Protein AF-A0A0D6KL61-F1 (afdb_monomer)

Radius of gyration: 18.89 Å; Cα contacts (8 Å, |Δi|>4): 156; chains: 1; bounding box: 43×34×57 Å

pLDDT: mean 77.09, std 18.62, range [32.78, 97.06]

Sequence (189 aa):
MIHLKKEMRKENIVQVGVILKSMSQLMLASGASMLFAGTSQPQEYENEIRPTMMLPHVNSPDFSGIMSYDHAYLINSWNKEKGLFKLVPTFLKSAYEEFLESHKFLALAHKFVCHKYGGEQTGSLRENKAIALEILEKINDSRRRLIISSDRQLLNPDSRLRLTDDSEYEEYLKTGFKCYSQLLIKSLN

Mean predicted aligned error: 10.07 Å

Nearest PDB structures (foldseek):
  7q83-assembly1_B  TM=4.064E-01  e=1.424E+00  Saccharomyces cerevisiae S288C
  7q83-assembly2_D  TM=3.666E-01  e=1.812E+00  Saccharomyces cerevisiae S288C
  5m4y-assembly1_A  TM=2.897E-01  e=3.392E+00  Saccharomyces cerevisiae S288C

Foldseek 3Di:
DVQLVVCLLVVVLVVNLVVLLVLLVVLQVLLVVLLVVLPDALVCCVPPVVVCQDPPNDPDQQDDPCLPPVNLVVLVVLVLCQCVLLSRAPVSVVSLVSNLVSNVSSLVSNLVSCVSNPLQPADDSRDGPDRPNVVSVVVSVVSCNRSDDPDNDNPDPPPNDPDDDPVVVVVVVVVPDDDPVVSVVVSVD

Structure (mmCIF, N/CA/C/O backbone):
data_AF-A0A0D6KL61-F1
#
_entry.id   AF-A0A0D6KL61-F1
#
loop_
_atom_site.group_PDB
_atom_site.id
_atom_site.type_symbol
_atom_site.label_atom_id
_atom_site.label_alt_id
_atom_site.label_comp_id
_atom_site.label_asym_id
_atom_site.label_entity_id
_atom_site.label_seq_id
_atom_site.pdbx_PDB_ins_code
_atom_site.Cartn_x
_atom_site.Cartn_y
_atom_site.Cartn_z
_atom_site.occupancy
_atom_site.B_iso_or_equiv
_atom_site.auth_seq_id
_atom_site.auth_comp_id
_atom_site.auth_asym_id
_atom_site.auth_atom_id
_atom_site.pdbx_PDB_model_num
ATOM 1 N N . MET A 1 1 ? -12.345 4.102 4.558 1.00 77.19 1 MET A N 1
ATOM 2 C CA . MET A 1 1 ? -12.179 4.851 5.828 1.00 77.19 1 MET A CA 1
ATOM 3 C C . MET A 1 1 ? -13.468 5.365 6.420 1.00 77.19 1 MET A C 1
ATOM 5 O O . MET A 1 1 ? -13.654 5.185 7.613 1.00 77.19 1 MET A O 1
ATOM 9 N N . ILE A 1 2 ? -14.373 5.918 5.612 1.00 78.88 2 ILE A N 1
ATOM 10 C CA . ILE A 1 2 ? -15.698 6.368 6.068 1.00 78.88 2 ILE A CA 1
ATOM 11 C C . ILE A 1 2 ? -16.431 5.295 6.883 1.00 78.88 2 ILE A C 1
ATOM 13 O O . ILE A 1 2 ? -16.925 5.576 7.969 1.00 78.88 2 ILE A O 1
ATOM 17 N N . HIS A 1 3 ? -16.422 4.041 6.420 1.00 85.38 3 HIS A N 1
ATOM 18 C CA . HIS A 1 3 ? -17.066 2.955 7.158 1.00 85.38 3 HIS A CA 1
ATOM 19 C C . HIS A 1 3 ? -16.381 2.650 8.502 1.00 85.38 3 HIS A C 1
ATOM 21 O O . HIS A 1 3 ? -17.069 2.453 9.496 1.00 85.38 3 HIS A O 1
ATOM 27 N N . LEU A 1 4 ? -15.042 2.702 8.572 1.00 87.81 4 LEU A N 1
ATOM 28 C CA . LEU A 1 4 ? -14.322 2.549 9.842 1.00 87.81 4 LEU A CA 1
ATOM 29 C C . LEU A 1 4 ? -14.719 3.659 10.821 1.00 87.81 4 LEU A C 1
ATOM 31 O O . LEU A 1 4 ? -15.115 3.368 11.942 1.00 87.81 4 LEU A O 1
ATOM 35 N N . LYS A 1 5 ? -14.690 4.921 10.374 1.00 88.06 5 LYS A N 1
ATOM 36 C CA . LYS A 1 5 ? -15.094 6.087 11.173 1.00 88.06 5 LYS A CA 1
ATOM 37 C C . LYS A 1 5 ? -16.522 5.943 11.698 1.00 88.06 5 LYS A C 1
ATOM 39 O O . LYS A 1 5 ? -16.768 6.139 12.886 1.00 88.06 5 LYS A O 1
ATOM 44 N N . LYS A 1 6 ? -17.455 5.571 10.818 1.00 89.00 6 LYS A N 1
ATOM 45 C CA . LYS A 1 6 ? -18.871 5.366 11.143 1.00 89.00 6 LYS A CA 1
ATOM 46 C C . LYS A 1 6 ? -19.056 4.310 12.229 1.00 89.00 6 LYS A C 1
ATOM 48 O O . LYS A 1 6 ? -19.790 4.542 13.182 1.00 89.00 6 LYS A O 1
ATOM 53 N N . GLU A 1 7 ? -18.391 3.169 12.102 1.00 89.56 7 GLU A N 1
ATOM 54 C CA . GLU A 1 7 ? -18.551 2.070 13.057 1.00 89.56 7 GLU A CA 1
ATOM 55 C C . GLU A 1 7 ? -17.790 2.325 14.366 1.00 89.56 7 GLU A C 1
ATOM 57 O O . GLU A 1 7 ? -18.271 1.935 15.426 1.00 89.56 7 GLU A O 1
ATOM 62 N N . MET A 1 8 ? -16.690 3.088 14.334 1.00 87.00 8 MET A N 1
ATOM 63 C CA . MET A 1 8 ? -16.035 3.597 15.546 1.00 87.00 8 MET A CA 1
ATOM 64 C C . MET A 1 8 ? -16.935 4.563 16.328 1.00 87.00 8 MET A C 1
ATOM 66 O O . MET A 1 8 ? -17.004 4.456 17.546 1.00 87.00 8 MET A O 1
ATOM 70 N N . ARG A 1 9 ? -17.680 5.456 15.656 1.00 86.50 9 ARG A N 1
ATOM 71 C CA . ARG A 1 9 ? -18.656 6.354 16.314 1.00 86.50 9 ARG A CA 1
ATOM 72 C C . ARG A 1 9 ? -19.810 5.625 16.984 1.00 86.50 9 ARG A C 1
ATOM 74 O O . ARG A 1 9 ? -20.341 6.107 17.974 1.00 86.50 9 ARG A O 1
ATOM 81 N N . LYS A 1 10 ? -20.237 4.512 16.394 1.00 89.62 10 LYS A N 1
ATOM 82 C CA . LYS A 1 10 ? -21.298 3.662 16.941 1.00 89.62 10 LYS A CA 1
ATOM 83 C C . LYS A 1 10 ? -20.793 2.715 18.026 1.00 89.62 10 LYS A C 1
ATOM 85 O O . LYS A 1 10 ? -21.579 1.906 18.504 1.00 89.62 10 LYS A O 1
ATOM 90 N N . GLU A 1 11 ? -19.493 2.745 18.324 1.00 87.56 11 GLU A N 1
ATOM 91 C CA . GLU A 1 11 ? -18.842 1.802 19.235 1.00 87.56 11 GLU A CA 1
ATOM 92 C C . GLU A 1 11 ? -19.075 0.334 18.820 1.00 87.56 11 GLU A C 1
ATOM 94 O O . GLU A 1 11 ? -19.050 -0.588 19.634 1.00 87.56 11 GLU A O 1
ATOM 99 N N . ASN A 1 12 ? -19.265 0.089 17.516 1.00 90.12 12 ASN A N 1
ATOM 100 C CA . ASN A 1 12 ? -19.483 -1.246 16.968 1.00 90.12 12 ASN A CA 1
ATOM 101 C C . ASN A 1 12 ? -18.146 -1.971 16.788 1.00 90.12 12 ASN A C 1
ATOM 103 O O . ASN A 1 12 ? -17.613 -2.128 15.688 1.00 90.12 12 ASN A O 1
ATOM 107 N N . ILE A 1 13 ? -17.595 -2.403 17.914 1.00 88.94 13 ILE A N 1
ATOM 108 C CA . ILE A 1 13 ? -16.273 -3.019 18.039 1.00 88.94 13 ILE A CA 1
ATOM 109 C C . ILE A 1 13 ? -16.077 -4.200 17.086 1.00 88.94 13 ILE A C 1
ATOM 111 O O . ILE A 1 13 ? -15.023 -4.321 16.457 1.00 88.94 13 ILE A O 1
ATOM 115 N N . VAL A 1 14 ? -17.091 -5.060 16.967 1.00 91.44 14 VAL A N 1
ATOM 116 C CA . VAL A 1 14 ? -17.039 -6.241 16.098 1.00 91.44 14 VAL A CA 1
ATOM 117 C C . VAL A 1 14 ? -16.813 -5.806 14.655 1.00 91.44 14 VAL A C 1
ATOM 119 O O . VAL A 1 14 ? -15.899 -6.298 13.992 1.00 91.44 14 VAL A O 1
ATOM 122 N N . GLN A 1 15 ? -17.581 -4.819 14.191 1.00 92.69 15 GLN A N 1
ATOM 123 C CA . GLN A 1 15 ? -17.473 -4.332 12.824 1.00 92.69 15 GLN A CA 1
ATOM 124 C C . GLN A 1 15 ? -16.161 -3.580 12.574 1.00 92.69 15 GLN A C 1
ATOM 126 O O . GLN A 1 15 ? -15.555 -3.755 11.519 1.00 92.69 15 GLN A O 1
ATOM 131 N N . VAL A 1 16 ? -15.665 -2.805 13.544 1.00 91.69 16 VAL A N 1
ATOM 132 C CA . VAL A 1 16 ? -14.336 -2.168 13.459 1.00 91.69 16 VAL A CA 1
ATOM 133 C C . VAL A 1 16 ? -13.244 -3.227 13.263 1.00 91.69 16 VAL A C 1
ATOM 135 O O . VAL A 1 16 ? -12.390 -3.074 12.389 1.00 91.69 16 VAL A O 1
ATOM 138 N N . GLY A 1 17 ? -13.301 -4.335 14.008 1.00 91.62 17 GLY A N 1
ATOM 139 C CA . GLY A 1 17 ? -12.377 -5.459 13.846 1.00 91.62 17 GLY A CA 1
ATOM 140 C C . GLY A 1 17 ? -12.464 -6.125 12.467 1.00 91.62 17 GLY A C 1
ATOM 141 O O . GLY A 1 17 ? -11.433 -6.386 11.847 1.00 91.62 17 GLY A O 1
ATOM 142 N N . VAL A 1 18 ? -13.679 -6.355 11.956 1.00 94.44 18 VAL A N 1
ATOM 143 C CA . VAL A 1 18 ? -13.906 -6.903 10.603 1.00 94.44 18 VAL A CA 1
ATOM 144 C C . VAL A 1 18 ? -13.331 -5.982 9.527 1.00 94.44 18 VAL A C 1
ATOM 146 O O . VAL A 1 18 ? -12.672 -6.454 8.600 1.00 94.44 18 VAL A O 1
ATOM 149 N N . ILE A 1 19 ? -13.534 -4.670 9.655 1.00 93.88 19 ILE A N 1
ATOM 150 C CA . ILE A 1 19 ? -13.014 -3.687 8.701 1.00 93.88 19 ILE A CA 1
ATOM 151 C C . ILE A 1 19 ? -11.483 -3.697 8.702 1.00 93.88 19 ILE A C 1
ATOM 153 O O . ILE A 1 19 ? -10.893 -3.757 7.626 1.00 93.88 19 ILE A O 1
ATOM 157 N N . LEU A 1 20 ? -10.836 -3.691 9.876 1.00 93.38 20 LEU A N 1
ATOM 158 C CA . LEU A 1 20 ? -9.372 -3.750 9.969 1.00 93.38 20 LEU A CA 1
ATOM 159 C C . LEU A 1 20 ? -8.816 -5.008 9.291 1.00 93.38 20 LEU A C 1
ATOM 161 O O . LEU A 1 20 ? -7.918 -4.898 8.463 1.00 93.38 20 LEU A O 1
ATOM 165 N N . LYS A 1 21 ? -9.406 -6.180 9.553 1.00 95.31 21 LYS A N 1
ATOM 166 C CA . LYS A 1 21 ? -9.007 -7.439 8.900 1.00 95.31 21 LYS A CA 1
ATOM 167 C C . LYS A 1 21 ? -9.213 -7.412 7.387 1.00 95.31 21 LYS A C 1
ATOM 169 O O . LYS A 1 21 ? -8.340 -7.842 6.640 1.00 95.31 21 LYS A O 1
ATOM 174 N N . SER A 1 22 ? -10.336 -6.866 6.926 1.00 95.38 22 SER A N 1
ATOM 175 C CA . SER A 1 22 ? -10.623 -6.733 5.491 1.00 95.38 22 SER A CA 1
ATOM 176 C C . SER A 1 22 ? -9.604 -5.817 4.807 1.00 95.38 22 SER A C 1
ATOM 178 O O . SER A 1 22 ? -9.137 -6.100 3.705 1.00 95.38 22 SER A O 1
ATOM 180 N N . MET A 1 23 ? -9.211 -4.731 5.480 1.00 93.56 23 MET A N 1
ATOM 181 C CA . MET A 1 23 ? -8.148 -3.847 5.008 1.00 93.56 23 MET A CA 1
ATOM 182 C C . MET A 1 23 ? -6.804 -4.579 4.941 1.00 93.56 23 MET A C 1
ATOM 184 O O . MET A 1 23 ? -6.121 -4.456 3.927 1.00 93.56 23 MET A O 1
ATOM 188 N N . SER A 1 24 ? -6.442 -5.371 5.956 1.00 95.62 24 SER A N 1
ATOM 189 C CA . SER A 1 24 ? -5.237 -6.216 5.936 1.00 95.62 24 SER A CA 1
ATOM 190 C C . SER A 1 24 ? -5.225 -7.153 4.728 1.00 95.62 24 SER A C 1
ATOM 192 O O . SER A 1 24 ? -4.280 -7.141 3.941 1.00 95.62 24 SER A O 1
ATOM 194 N N . GLN A 1 25 ? -6.312 -7.901 4.522 1.00 97.06 25 GLN A N 1
ATOM 195 C CA . GLN A 1 25 ? -6.456 -8.837 3.406 1.00 97.06 25 GLN A CA 1
ATOM 196 C C . GLN A 1 25 ? -6.326 -8.147 2.047 1.00 97.06 25 GLN A C 1
ATOM 198 O O . GLN A 1 25 ? -5.640 -8.661 1.165 1.00 97.06 25 GLN A O 1
ATOM 203 N N . LEU A 1 26 ? -6.918 -6.961 1.883 1.00 93.88 26 LEU A N 1
ATOM 204 C CA . LEU A 1 26 ? -6.788 -6.185 0.653 1.00 93.88 26 LEU A CA 1
ATOM 205 C C . LEU A 1 26 ? -5.333 -5.769 0.388 1.00 93.88 26 LEU A C 1
ATOM 207 O O . LEU A 1 26 ? -4.872 -5.863 -0.750 1.00 93.88 26 LEU A O 1
ATOM 211 N N . MET A 1 27 ? -4.595 -5.336 1.416 1.00 94.00 27 MET A N 1
ATOM 212 C CA . MET A 1 27 ? -3.179 -4.966 1.274 1.00 94.00 27 MET A CA 1
ATOM 213 C C . MET A 1 27 ? -2.316 -6.182 0.909 1.00 94.00 27 MET A C 1
ATOM 215 O O . MET A 1 27 ? -1.490 -6.092 0.000 1.00 94.00 27 MET A O 1
ATOM 219 N N . LEU A 1 28 ? -2.551 -7.330 1.556 1.00 95.94 28 LEU A N 1
ATOM 220 C CA . LEU A 1 28 ? -1.869 -8.591 1.247 1.00 95.94 28 LEU A CA 1
ATOM 221 C C . LEU A 1 28 ? -2.146 -9.050 -0.187 1.00 95.94 28 LEU A C 1
ATOM 223 O O . LEU A 1 28 ? -1.209 -9.319 -0.936 1.00 95.94 28 LEU A O 1
ATOM 227 N N . ALA A 1 29 ? -3.415 -9.086 -0.595 1.00 95.94 29 ALA A N 1
ATOM 228 C CA . ALA A 1 29 ? -3.805 -9.481 -1.945 1.00 95.94 29 ALA A CA 1
ATOM 229 C C . ALA A 1 29 ? -3.215 -8.536 -3.001 1.00 95.94 29 ALA A C 1
ATOM 231 O O . ALA A 1 29 ? -2.716 -8.991 -4.030 1.00 95.94 29 ALA A O 1
ATOM 232 N N . SER A 1 30 ? -3.201 -7.229 -2.725 1.00 93.62 30 SER A N 1
ATOM 233 C CA . SER A 1 30 ? -2.591 -6.231 -3.608 1.00 93.62 30 SER A CA 1
ATOM 234 C C . SER A 1 30 ? -1.082 -6.453 -3.751 1.00 93.62 30 SER A C 1
ATOM 236 O O . SER A 1 30 ? -0.566 -6.446 -4.866 1.00 93.62 30 SER A O 1
ATOM 238 N N . GLY A 1 31 ? -0.373 -6.706 -2.646 1.00 94.56 31 GLY A N 1
ATOM 239 C CA . GLY A 1 31 ? 1.065 -6.982 -2.672 1.00 94.56 31 GLY A CA 1
ATOM 240 C C . GLY A 1 31 ? 1.391 -8.282 -3.410 1.00 94.56 31 GLY A C 1
ATOM 241 O O . GLY A 1 31 ? 2.271 -8.298 -4.266 1.00 94.56 31 GLY A O 1
ATOM 242 N N . ALA A 1 32 ? 0.634 -9.351 -3.154 1.00 95.75 32 ALA A N 1
ATOM 243 C CA . ALA A 1 32 ? 0.782 -10.621 -3.863 1.00 95.75 32 ALA A CA 1
ATOM 244 C C . ALA A 1 32 ? 0.528 -10.464 -5.370 1.00 95.75 32 ALA A C 1
ATOM 246 O O . ALA A 1 32 ? 1.285 -10.994 -6.180 1.00 95.75 32 ALA A O 1
ATOM 247 N N . SER A 1 33 ? -0.481 -9.674 -5.747 1.00 94.94 33 SER A N 1
ATOM 248 C CA . SER A 1 33 ? -0.785 -9.371 -7.150 1.00 94.94 33 SER A CA 1
ATOM 249 C C . SER A 1 33 ? 0.352 -8.604 -7.827 1.00 94.94 33 SER A C 1
ATOM 251 O O . SER A 1 33 ? 0.699 -8.917 -8.961 1.00 94.94 33 SER A O 1
ATOM 253 N N . MET A 1 34 ? 0.977 -7.643 -7.134 1.00 91.75 34 MET A N 1
ATOM 254 C CA . MET A 1 34 ? 2.160 -6.943 -7.651 1.00 91.75 34 MET A CA 1
ATOM 255 C C . MET A 1 34 ? 3.324 -7.905 -7.881 1.00 91.75 34 MET A C 1
ATOM 257 O O . MET A 1 34 ? 3.929 -7.876 -8.947 1.00 91.75 34 MET A O 1
ATOM 261 N N . LEU A 1 35 ? 3.623 -8.774 -6.911 1.00 93.50 35 LEU A N 1
ATOM 262 C CA . LEU A 1 35 ? 4.696 -9.763 -7.051 1.00 93.50 35 LEU A CA 1
ATOM 263 C C . LEU A 1 35 ? 4.428 -10.727 -8.210 1.00 93.50 35 LEU A C 1
ATOM 265 O O . LEU A 1 35 ? 5.342 -11.018 -8.975 1.00 93.50 35 LEU A O 1
ATOM 269 N N . PHE A 1 36 ? 3.181 -11.179 -8.361 1.00 93.94 36 PHE A N 1
ATOM 270 C CA . PHE A 1 36 ? 2.766 -12.029 -9.472 1.00 93.94 36 PHE A CA 1
ATOM 271 C C . PHE A 1 36 ? 2.920 -11.321 -10.824 1.00 93.94 36 PHE A C 1
ATOM 273 O O . PHE A 1 36 ? 3.528 -11.874 -11.738 1.00 93.94 36 PHE A O 1
ATOM 280 N N . ALA A 1 37 ? 2.447 -10.079 -10.945 1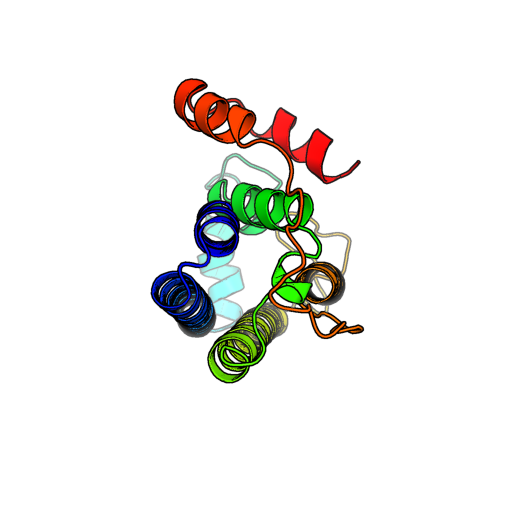.00 89.75 37 ALA A N 1
ATOM 281 C CA . ALA A 1 37 ? 2.631 -9.274 -12.153 1.00 89.75 37 ALA A CA 1
ATOM 282 C C . ALA A 1 37 ? 4.118 -9.002 -12.446 1.00 89.75 37 ALA A C 1
ATOM 284 O O . ALA A 1 37 ? 4.524 -8.913 -13.598 1.00 89.75 37 ALA A O 1
ATOM 285 N N . GLY A 1 38 ? 4.944 -8.923 -11.403 1.00 91.56 38 GLY A N 1
ATOM 286 C CA . GLY A 1 38 ? 6.389 -8.766 -11.496 1.00 91.56 38 GLY A CA 1
ATOM 287 C C . GLY A 1 38 ? 7.159 -10.055 -11.789 1.00 91.56 38 GLY A C 1
ATOM 288 O O . GLY A 1 38 ? 8.370 -10.077 -11.569 1.00 91.56 38 GLY A O 1
ATOM 289 N N . THR A 1 39 ? 6.515 -11.144 -12.223 1.00 92.75 39 THR A N 1
ATOM 290 C CA . THR A 1 39 ? 7.202 -12.414 -12.531 1.00 92.75 39 THR A CA 1
ATOM 291 C C . THR A 1 39 ? 7.945 -12.386 -13.867 1.00 92.75 39 THR A C 1
ATOM 293 O O . THR A 1 39 ? 9.019 -12.987 -13.949 1.00 92.75 39 THR A O 1
ATOM 296 N N . SER A 1 40 ? 7.477 -11.609 -14.850 1.00 92.19 40 SER A N 1
ATOM 297 C CA . SER A 1 40 ? 8.137 -11.416 -16.153 1.00 92.19 40 SER A CA 1
ATOM 298 C C . SER A 1 40 ? 9.585 -10.944 -16.029 1.00 92.19 40 SER A C 1
ATOM 300 O O . SER A 1 40 ? 9.964 -10.262 -15.064 1.00 92.19 40 SER A O 1
ATOM 302 N N . GLN A 1 41 ? 10.418 -11.303 -17.006 1.00 93.44 41 GLN A N 1
ATOM 303 C CA . GLN A 1 41 ? 11.826 -10.896 -17.017 1.00 93.44 41 GLN A CA 1
ATOM 304 C C . GLN A 1 41 ? 11.962 -9.391 -17.299 1.00 93.44 41 GLN A C 1
ATOM 306 O O . GLN A 1 41 ? 11.122 -8.831 -18.000 1.00 93.44 41 GLN A O 1
ATOM 311 N N . PRO A 1 42 ? 13.010 -8.704 -16.803 1.00 92.31 42 PRO A N 1
ATOM 312 C CA . PRO A 1 42 ? 13.196 -7.275 -17.079 1.00 92.31 42 PRO A CA 1
ATOM 313 C C . PRO A 1 42 ? 13.205 -6.932 -18.576 1.00 92.31 42 PRO A C 1
ATOM 315 O O . PRO A 1 42 ? 12.600 -5.949 -18.988 1.00 92.31 42 PRO A O 1
ATOM 318 N N . GLN A 1 43 ? 13.821 -7.787 -19.396 1.00 93.38 43 GLN A N 1
ATOM 319 C CA . GLN A 1 43 ? 13.891 -7.603 -20.847 1.00 93.38 43 GLN A CA 1
ATOM 320 C C . GLN A 1 43 ? 12.513 -7.717 -21.524 1.00 93.38 43 GLN A C 1
ATOM 322 O O . GLN A 1 43 ? 12.201 -6.948 -22.425 1.00 93.38 43 GLN A O 1
ATOM 327 N N . GLU A 1 44 ? 11.688 -8.664 -21.074 1.00 94.31 44 GLU A N 1
ATOM 328 C CA . GLU A 1 44 ? 10.301 -8.849 -21.526 1.00 94.31 44 GLU A CA 1
ATOM 329 C C . GLU A 1 44 ? 9.442 -7.649 -21.113 1.00 94.31 44 GLU A C 1
ATOM 331 O O . GLU A 1 44 ? 8.675 -7.114 -21.909 1.00 94.31 44 GLU A O 1
ATOM 336 N N . TYR A 1 45 ? 9.631 -7.154 -19.886 1.00 91.88 45 TYR A N 1
ATOM 337 C CA . TYR A 1 45 ? 8.952 -5.950 -19.432 1.00 91.88 45 TYR A CA 1
ATOM 338 C C . TYR A 1 45 ? 9.276 -4.744 -20.316 1.00 91.88 45 TYR A C 1
ATOM 340 O O . TYR A 1 45 ? 8.352 -4.091 -20.786 1.00 91.88 45 TYR A O 1
ATOM 348 N N . GLU A 1 46 ? 10.550 -4.462 -20.592 1.00 90.31 46 GLU A N 1
ATOM 349 C CA . GLU A 1 46 ? 10.926 -3.300 -21.408 1.00 90.31 46 GLU A CA 1
ATOM 350 C C . GLU A 1 46 ? 10.514 -3.430 -22.879 1.00 90.31 46 GLU A C 1
ATOM 352 O O . GLU A 1 46 ? 10.109 -2.439 -23.485 1.00 90.31 46 GLU A O 1
ATOM 357 N N . ASN A 1 47 ? 10.591 -4.631 -23.454 1.00 93.31 47 ASN A N 1
ATOM 358 C CA . ASN A 1 47 ? 10.370 -4.817 -24.889 1.00 93.31 47 ASN A CA 1
ATOM 359 C C . ASN A 1 47 ? 8.914 -5.112 -25.255 1.00 93.31 47 ASN A C 1
ATOM 361 O O . ASN A 1 47 ? 8.503 -4.805 -26.372 1.00 93.31 47 ASN A O 1
ATOM 365 N N . GLU A 1 48 ? 8.141 -5.709 -24.346 1.00 93.62 48 GLU A N 1
ATOM 366 C CA . GLU A 1 48 ? 6.803 -6.225 -24.652 1.00 93.62 48 GLU A CA 1
ATOM 367 C C . GLU A 1 48 ? 5.718 -5.579 -23.789 1.00 93.62 48 GLU A C 1
ATOM 369 O O . GLU A 1 48 ? 4.681 -5.193 -24.318 1.00 93.62 48 GLU A O 1
ATOM 374 N N . ILE A 1 49 ? 5.943 -5.398 -22.481 1.00 91.75 49 ILE A N 1
ATOM 375 C CA . ILE A 1 49 ? 4.894 -4.932 -21.550 1.00 91.75 49 ILE A CA 1
ATOM 376 C C . ILE A 1 49 ? 4.849 -3.402 -21.456 1.00 91.75 49 ILE A C 1
ATOM 378 O O . ILE A 1 49 ? 3.798 -2.771 -21.559 1.00 91.75 49 ILE A O 1
ATOM 382 N N . ARG A 1 50 ? 5.992 -2.762 -21.223 1.00 87.94 50 ARG A N 1
ATOM 383 C CA . ARG A 1 50 ? 6.097 -1.314 -21.039 1.00 87.94 50 ARG A CA 1
ATOM 384 C C . ARG A 1 50 ? 5.640 -0.525 -22.272 1.00 87.94 50 ARG A C 1
ATOM 386 O O . ARG A 1 50 ? 4.901 0.442 -22.072 1.00 87.94 50 ARG A O 1
ATOM 393 N N . PRO A 1 51 ? 5.954 -0.930 -23.520 1.00 89.88 51 PRO A N 1
ATOM 394 C CA . PRO A 1 51 ? 5.479 -0.228 -24.710 1.00 89.88 51 PRO A CA 1
ATOM 395 C C . PRO A 1 51 ? 3.952 -0.211 -24.837 1.00 89.88 51 PRO A C 1
ATOM 397 O O . PRO A 1 51 ? 3.395 0.791 -25.283 1.00 89.88 51 PRO A O 1
ATOM 400 N N . THR A 1 52 ? 3.244 -1.252 -24.373 1.00 90.69 52 THR A N 1
ATOM 401 C CA . THR A 1 52 ? 1.768 -1.271 -24.411 1.00 90.69 52 THR A CA 1
ATOM 402 C C . THR A 1 52 ? 1.133 -0.304 -23.412 1.00 90.69 52 THR A C 1
ATOM 404 O O . THR A 1 52 ? -0.061 -0.039 -23.499 1.00 90.69 52 THR A O 1
ATOM 407 N N . MET A 1 53 ? 1.909 0.223 -22.459 1.00 87.25 53 MET A N 1
ATOM 408 C CA . MET A 1 53 ? 1.484 1.239 -21.489 1.00 87.25 53 MET A CA 1
ATOM 409 C C . MET A 1 53 ? 1.890 2.666 -21.896 1.00 87.25 53 MET A C 1
ATOM 411 O O . MET A 1 53 ? 1.685 3.607 -21.131 1.00 87.25 53 MET A O 1
ATOM 415 N N . MET A 1 54 ? 2.481 2.833 -23.081 1.00 83.94 54 MET A N 1
ATOM 416 C CA . MET A 1 54 ? 2.936 4.112 -23.629 1.00 83.94 54 MET A CA 1
ATOM 417 C C . MET A 1 54 ? 2.120 4.500 -24.870 1.00 83.94 54 MET A C 1
ATOM 419 O O . MET A 1 54 ? 1.292 3.734 -25.365 1.00 83.94 54 MET A O 1
ATOM 423 N N . LEU A 1 55 ? 2.348 5.707 -25.395 1.00 81.69 55 LEU A N 1
ATOM 424 C CA . LEU A 1 55 ? 1.801 6.106 -26.694 1.00 81.69 55 LEU A CA 1
ATOM 425 C C . LEU A 1 55 ? 2.313 5.164 -27.806 1.00 81.69 55 LEU A C 1
ATOM 427 O O . LEU A 1 55 ? 3.496 4.821 -27.795 1.00 81.69 55 LEU A O 1
ATOM 431 N N . PRO A 1 56 ? 1.468 4.777 -28.784 1.00 87.44 56 PRO A N 1
ATOM 432 C CA . PRO A 1 56 ? 0.077 5.203 -28.994 1.00 87.44 56 PRO A CA 1
ATOM 433 C C . PRO A 1 56 ? -0.977 4.364 -28.245 1.00 87.44 56 PRO A C 1
ATOM 435 O O . PRO A 1 56 ? -2.161 4.683 -28.316 1.00 87.44 56 PRO A O 1
ATOM 438 N N . HIS A 1 57 ? -0.583 3.294 -27.553 1.00 85.38 57 HIS A N 1
ATOM 439 C CA . HIS A 1 57 ? -1.504 2.338 -26.925 1.00 85.38 57 HIS A CA 1
ATOM 440 C C . HIS A 1 57 ? -2.278 2.928 -25.741 1.00 85.38 57 HIS A C 1
ATOM 442 O O . HIS A 1 57 ? -3.444 2.594 -25.535 1.00 85.38 57 HIS A O 1
ATOM 448 N N . VAL A 1 58 ? -1.654 3.844 -24.998 1.00 82.38 58 VAL A N 1
ATOM 449 C CA . VAL A 1 58 ? -2.298 4.621 -23.937 1.00 82.38 58 VAL A CA 1
ATOM 450 C C . VAL A 1 58 ? -2.237 6.099 -24.295 1.00 82.38 58 VAL A C 1
ATOM 452 O O . VAL A 1 58 ? -1.161 6.686 -24.373 1.00 82.38 58 VAL A O 1
ATOM 455 N N . ASN A 1 59 ? -3.403 6.721 -24.478 1.00 78.88 59 A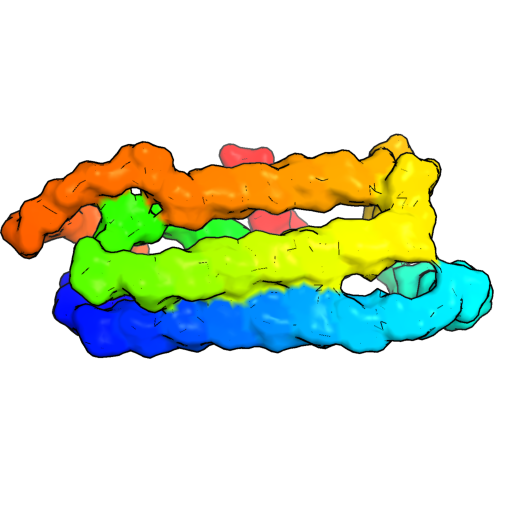SN A N 1
ATOM 456 C CA . ASN A 1 59 ? -3.532 8.138 -24.829 1.00 78.88 59 ASN A CA 1
ATOM 457 C C . ASN A 1 59 ? -3.386 9.065 -23.601 1.00 78.88 59 ASN A C 1
ATOM 459 O O . ASN A 1 59 ? -4.212 9.946 -23.375 1.00 78.88 59 ASN A O 1
ATOM 463 N N . SER A 1 60 ? -2.372 8.814 -22.768 1.00 72.81 60 SER A N 1
ATOM 464 C CA . SER A 1 60 ? -2.036 9.617 -21.587 1.00 72.81 60 SER A CA 1
ATOM 465 C C . SER A 1 60 ? -0.517 9.602 -21.402 1.00 72.81 60 SER A C 1
ATOM 467 O O . SER A 1 60 ? 0.045 8.526 -21.187 1.00 72.81 60 SER A O 1
ATOM 469 N N . PRO A 1 61 ? 0.171 10.755 -21.476 1.00 65.94 61 PRO A N 1
ATOM 470 C CA . PRO A 1 61 ? 1.626 10.819 -21.320 1.00 65.94 61 PRO A CA 1
AT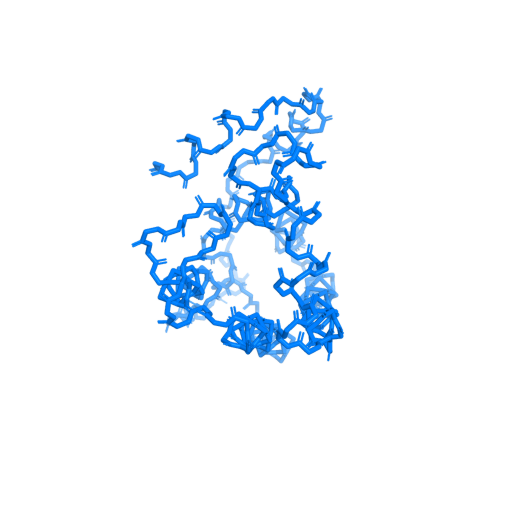OM 471 C C . PRO A 1 61 ? 2.093 10.564 -19.876 1.00 65.94 61 PRO A C 1
ATOM 473 O O . PRO A 1 61 ? 3.290 10.488 -19.627 1.00 65.94 61 PRO A O 1
ATOM 476 N N . ASP A 1 62 ? 1.163 10.453 -18.928 1.00 66.25 62 ASP A N 1
ATOM 477 C CA . ASP A 1 62 ? 1.387 10.383 -17.487 1.00 66.25 62 ASP A CA 1
ATOM 478 C C . ASP A 1 62 ? 0.847 9.088 -16.845 1.00 66.25 62 ASP A C 1
ATOM 480 O O . ASP A 1 62 ? 0.718 9.013 -15.619 1.00 66.25 62 ASP A O 1
ATOM 484 N N . PHE A 1 63 ? 0.562 8.058 -17.655 1.00 71.19 63 PHE A N 1
ATOM 485 C CA . PHE A 1 63 ? -0.036 6.800 -17.201 1.00 71.19 63 PHE A CA 1
ATOM 486 C C . PHE A 1 63 ? 0.690 6.213 -15.982 1.00 71.19 63 PHE A C 1
ATOM 488 O O . PHE A 1 63 ? 1.891 5.941 -15.990 1.00 71.19 63 PHE A O 1
ATOM 495 N N . SER A 1 64 ? -0.059 6.004 -14.900 1.00 73.25 64 SER A N 1
ATOM 496 C CA . SER A 1 64 ? 0.460 5.437 -13.660 1.00 73.25 64 SER A CA 1
ATOM 497 C C . SER A 1 64 ? -0.651 4.798 -12.843 1.00 73.25 64 SER A C 1
ATOM 499 O O . SER A 1 64 ? -1.768 5.310 -12.789 1.00 73.25 64 SER A O 1
ATOM 501 N N . GLY A 1 65 ? -0.317 3.741 -12.095 1.00 67.81 65 GLY A N 1
ATOM 502 C CA . GLY A 1 65 ? -1.214 3.156 -11.093 1.00 67.81 65 GLY A CA 1
ATOM 503 C C . GLY A 1 65 ? -1.651 4.144 -9.999 1.00 67.81 65 GLY A C 1
ATOM 504 O O . GLY A 1 65 ? -2.698 3.953 -9.385 1.00 67.81 65 GLY A O 1
ATOM 505 N N . ILE A 1 66 ? -0.911 5.243 -9.793 1.00 62.97 66 ILE A N 1
ATOM 506 C CA . ILE A 1 66 ? -1.310 6.349 -8.902 1.00 62.97 66 ILE A CA 1
ATOM 507 C C . ILE A 1 66 ? -2.550 7.085 -9.436 1.00 62.97 66 ILE A C 1
ATOM 509 O O . ILE A 1 66 ? -3.294 7.676 -8.655 1.00 62.97 66 ILE A O 1
ATOM 513 N N . MET A 1 67 ? -2.791 7.047 -10.749 1.00 57.75 67 MET A N 1
ATOM 514 C CA . MET A 1 67 ? -3.924 7.714 -11.389 1.00 57.75 67 MET A CA 1
ATOM 515 C C . MET A 1 67 ? -5.225 6.912 -11.341 1.00 57.75 67 MET A C 1
ATOM 517 O O . MET A 1 67 ? -6.255 7.423 -11.775 1.00 57.75 67 MET A O 1
ATOM 521 N N . SER A 1 68 ? -5.215 5.693 -10.789 1.00 69.75 68 SER A N 1
ATOM 522 C CA . SER A 1 68 ? -6.458 4.963 -10.536 1.00 69.75 68 SER A CA 1
ATOM 523 C C . SER A 1 68 ? -7.387 5.808 -9.655 1.00 69.75 68 SER A C 1
ATOM 525 O O . SER A 1 68 ? -6.982 6.318 -8.606 1.00 69.75 68 SER A O 1
ATOM 527 N N . TYR A 1 69 ? -8.641 5.954 -10.087 1.00 69.38 69 TYR A N 1
ATOM 528 C CA . TYR A 1 69 ? -9.681 6.661 -9.340 1.00 69.38 69 TYR A CA 1
ATOM 529 C C . TYR A 1 69 ? -9.802 6.129 -7.907 1.00 69.38 69 TYR A C 1
ATOM 531 O O . TYR A 1 69 ? -9.831 6.903 -6.947 1.00 69.38 69 TYR A O 1
ATOM 539 N N . ASP A 1 70 ? -9.773 4.805 -7.766 1.00 73.88 70 ASP A N 1
ATOM 540 C CA . ASP A 1 70 ? -9.871 4.119 -6.480 1.00 73.88 70 ASP A CA 1
ATOM 541 C C . ASP A 1 70 ? -8.674 4.442 -5.589 1.00 73.88 70 ASP A C 1
ATOM 543 O O . ASP A 1 70 ? -8.818 4.659 -4.384 1.00 73.88 70 ASP A O 1
ATOM 547 N N . HIS A 1 71 ? -7.488 4.546 -6.190 1.00 79.19 71 HIS A N 1
ATOM 548 C CA . HIS A 1 71 ? -6.278 4.930 -5.483 1.00 79.19 71 HIS A CA 1
ATOM 549 C C . HIS A 1 71 ? -6.364 6.367 -4.955 1.00 79.19 71 HIS A C 1
ATOM 551 O O . HIS A 1 71 ? -6.132 6.608 -3.769 1.00 79.19 71 HIS A O 1
ATOM 557 N N . ALA A 1 72 ? -6.741 7.322 -5.808 1.00 77.69 72 ALA A N 1
ATOM 558 C CA . ALA A 1 72 ? -6.893 8.721 -5.415 1.00 77.69 72 ALA A CA 1
ATOM 559 C C . ALA A 1 72 ? -7.958 8.888 -4.317 1.00 77.69 72 ALA A C 1
ATOM 561 O O . ALA A 1 72 ? -7.727 9.577 -3.319 1.00 77.69 72 ALA A O 1
ATOM 562 N N . TYR A 1 73 ? -9.097 8.207 -4.458 1.00 81.00 73 TYR A N 1
ATOM 563 C CA . TYR A 1 73 ? -10.161 8.218 -3.460 1.00 81.00 73 TYR A CA 1
ATOM 564 C C . TYR A 1 73 ? -9.710 7.633 -2.117 1.00 81.00 73 TYR A C 1
ATOM 566 O O . TYR A 1 73 ? -9.987 8.217 -1.062 1.00 81.00 73 TYR A O 1
ATOM 574 N N . LEU A 1 74 ? -8.988 6.508 -2.141 1.00 82.44 74 LEU A N 1
ATOM 575 C CA . LEU A 1 74 ? -8.451 5.875 -0.941 1.00 82.44 74 LEU A CA 1
ATOM 576 C C . LEU A 1 74 ? -7.530 6.835 -0.184 1.00 82.44 74 LEU A C 1
ATOM 578 O O . LEU A 1 74 ? -7.727 7.050 1.011 1.00 82.44 74 LEU A O 1
ATOM 582 N N . ILE A 1 75 ? -6.567 7.449 -0.878 1.00 81.69 75 ILE A N 1
ATOM 583 C CA . ILE A 1 75 ? -5.606 8.370 -0.258 1.00 81.69 75 ILE A CA 1
ATOM 584 C C . ILE A 1 75 ? -6.297 9.627 0.273 1.00 81.69 75 ILE A C 1
ATOM 586 O O . ILE A 1 75 ? -6.042 10.026 1.409 1.00 81.69 75 ILE A O 1
ATOM 590 N N . ASN A 1 76 ? -7.227 10.212 -0.484 1.00 83.25 76 ASN A N 1
ATOM 591 C CA . ASN A 1 76 ? -8.016 11.349 -0.009 1.00 83.25 76 ASN A CA 1
ATOM 592 C C . ASN A 1 76 ? -8.811 10.996 1.260 1.00 83.25 76 ASN A C 1
ATOM 594 O O . ASN A 1 76 ? -8.811 11.744 2.235 1.00 83.25 76 ASN A O 1
ATOM 598 N N . SER A 1 77 ? -9.425 9.811 1.287 1.00 83.31 77 SER A N 1
ATOM 599 C CA . SER A 1 77 ? -10.141 9.312 2.463 1.00 83.31 77 SER A CA 1
ATOM 600 C C . SER A 1 77 ? -9.218 9.104 3.668 1.00 83.31 77 SER A C 1
ATOM 602 O O . SER A 1 77 ? -9.638 9.317 4.800 1.00 83.31 77 SER A O 1
ATOM 604 N N . TRP A 1 78 ? -7.968 8.685 3.455 1.00 84.19 78 TRP A N 1
ATOM 605 C CA . TRP A 1 78 ? -6.980 8.540 4.532 1.00 84.19 78 TRP A CA 1
ATOM 606 C C . TRP A 1 78 ? -6.533 9.896 5.079 1.00 84.19 78 TRP A C 1
ATOM 608 O O . TRP A 1 78 ? -6.388 10.045 6.289 1.00 84.19 78 TRP A O 1
ATOM 618 N N . ASN A 1 79 ? -6.352 10.887 4.204 1.00 83.06 79 ASN A N 1
ATOM 619 C CA . ASN A 1 79 ? -5.986 12.246 4.598 1.00 83.06 79 ASN A CA 1
ATOM 620 C C . ASN A 1 79 ? -7.095 12.936 5.402 1.00 83.06 79 ASN A C 1
ATOM 622 O O . ASN A 1 79 ? -6.811 13.515 6.448 1.00 83.06 79 ASN A O 1
ATOM 626 N N . LYS A 1 80 ? -8.355 12.841 4.954 1.00 84.00 80 LYS A N 1
ATOM 627 C CA . LYS A 1 80 ? -9.508 13.413 5.674 1.00 84.00 80 LYS A CA 1
ATOM 628 C C . LYS A 1 80 ? -9.681 12.818 7.069 1.00 84.00 80 LYS A C 1
ATOM 630 O O . LYS A 1 80 ? -10.040 13.520 8.006 1.00 84.00 80 LYS A O 1
ATOM 635 N N . GLU A 1 81 ? -9.383 11.530 7.206 1.00 83.75 81 GLU A N 1
ATOM 636 C CA . GLU A 1 81 ? -9.510 10.782 8.457 1.00 83.75 81 GLU A CA 1
ATOM 637 C C . GLU A 1 81 ? -8.162 10.640 9.185 1.00 83.75 81 GLU A C 1
ATOM 639 O O . GLU A 1 81 ? -7.919 9.666 9.905 1.00 83.75 81 GLU A O 1
ATOM 644 N N . LYS A 1 82 ? -7.253 11.606 8.996 1.00 79.94 82 LYS A N 1
ATOM 645 C CA . LYS A 1 82 ? -5.945 11.609 9.655 1.00 79.94 82 LYS A CA 1
ATOM 646 C C . LYS A 1 82 ? -6.121 11.549 11.171 1.00 79.94 82 LYS A C 1
ATOM 648 O O . LYS A 1 82 ? -6.807 12.364 11.778 1.00 79.94 82 LYS A O 1
ATOM 653 N N . GLY A 1 83 ? -5.447 10.585 11.792 1.00 82.00 83 GLY A N 1
ATOM 654 C CA . GLY A 1 83 ? -5.543 10.352 13.230 1.00 82.00 83 GLY A CA 1
ATOM 655 C C . GLY A 1 83 ? -6.671 9.408 13.647 1.00 82.00 83 GLY A C 1
ATOM 656 O O . GLY A 1 83 ? -6.685 9.019 14.809 1.00 82.00 83 GLY A O 1
ATOM 657 N N . LEU A 1 84 ? -7.537 8.945 12.735 1.00 85.94 84 LEU A N 1
ATOM 658 C CA . LEU A 1 84 ? -8.563 7.942 13.050 1.00 85.94 84 LEU A CA 1
ATOM 659 C C . LEU A 1 84 ? -7.953 6.665 13.647 1.00 85.94 84 LEU A C 1
ATOM 661 O O . LEU A 1 84 ? -8.495 6.101 14.591 1.00 85.94 84 LEU A O 1
ATOM 665 N N . PHE A 1 85 ? -6.779 6.251 13.164 1.00 86.06 85 PHE A N 1
ATOM 666 C CA . PHE A 1 85 ? -6.069 5.082 13.691 1.00 86.06 85 PHE A CA 1
ATOM 667 C C . PHE A 1 85 ? -5.544 5.263 15.122 1.00 86.06 85 PHE A C 1
ATOM 669 O O . PHE A 1 85 ? -5.367 4.273 15.827 1.00 86.06 85 PHE A O 1
ATOM 676 N N . LYS A 1 86 ? -5.376 6.509 15.599 1.00 84.06 86 LYS A N 1
ATOM 677 C CA . LYS A 1 86 ? -5.105 6.782 17.024 1.00 84.06 86 LYS A CA 1
ATOM 678 C C . LYS A 1 86 ? -6.285 6.379 17.902 1.00 84.06 86 LYS A C 1
ATOM 680 O O . LYS A 1 86 ? -6.098 6.143 19.089 1.00 84.06 86 LYS A O 1
ATOM 685 N N . LEU A 1 87 ? -7.480 6.321 17.312 1.00 84.19 87 LEU A N 1
ATOM 686 C CA . LEU A 1 87 ? -8.715 6.034 18.016 1.00 84.19 87 LEU A CA 1
ATOM 687 C C . LEU A 1 87 ? -9.060 4.543 18.075 1.00 84.19 87 LEU A C 1
ATOM 689 O O . LEU A 1 87 ? -10.069 4.176 18.670 1.00 84.19 87 LEU A O 1
ATOM 693 N N . VAL A 1 88 ? -8.256 3.676 17.446 1.00 84.75 88 VAL A N 1
ATOM 694 C CA . VAL A 1 88 ? -8.522 2.235 17.440 1.00 84.75 88 VAL A CA 1
ATOM 695 C C . VAL A 1 88 ? -8.405 1.695 18.870 1.00 84.75 88 VAL A C 1
ATOM 697 O O . VAL A 1 88 ? -7.344 1.842 19.485 1.00 84.75 88 VAL A O 1
ATOM 700 N N . PRO A 1 89 ? -9.456 1.044 19.402 1.00 84.81 89 PRO A N 1
ATOM 701 C CA . PRO A 1 89 ? -9.435 0.525 20.761 1.00 84.81 89 PRO A CA 1
ATOM 702 C C . PRO A 1 89 ? -8.301 -0.474 21.011 1.00 84.81 89 PRO A C 1
ATOM 704 O O . PRO A 1 89 ? -7.941 -1.271 20.143 1.00 84.81 89 PRO A O 1
ATOM 707 N N . THR A 1 90 ? -7.767 -0.484 22.232 1.00 85.88 90 THR A N 1
ATOM 708 C CA . THR A 1 90 ? -6.610 -1.315 22.611 1.00 85.88 90 THR A CA 1
ATOM 709 C C . THR A 1 90 ? -6.865 -2.815 22.470 1.00 85.88 90 THR A C 1
ATOM 711 O O . THR A 1 90 ? -5.951 -3.547 22.099 1.00 85.88 90 THR A O 1
ATOM 714 N N . PHE A 1 91 ? -8.093 -3.292 22.680 1.00 86.44 91 PHE A N 1
ATOM 715 C CA . PHE A 1 91 ? -8.444 -4.702 22.464 1.00 86.44 91 PHE A CA 1
ATOM 716 C C . PHE A 1 91 ? -8.452 -5.109 20.976 1.00 86.44 91 PHE A C 1
ATOM 718 O O . PHE A 1 91 ? -8.360 -6.294 20.674 1.00 86.44 91 PHE A O 1
ATOM 725 N N . LEU A 1 92 ? -8.488 -4.156 20.032 1.00 90.88 92 LEU A N 1
ATOM 726 C CA . LEU A 1 92 ? -8.294 -4.408 18.594 1.00 90.88 92 LEU A CA 1
ATOM 727 C C . LEU A 1 92 ? -6.831 -4.256 18.154 1.00 90.88 92 LEU A C 1
ATOM 729 O O . LEU A 1 92 ? -6.544 -4.278 16.956 1.00 90.88 92 LEU A O 1
ATOM 733 N N . LYS A 1 93 ? -5.888 -4.136 19.101 1.00 88.31 93 LYS A N 1
ATOM 734 C CA . LYS A 1 93 ? -4.456 -3.962 18.819 1.00 88.31 93 LYS A CA 1
ATOM 735 C C . LYS A 1 93 ? -3.918 -5.008 17.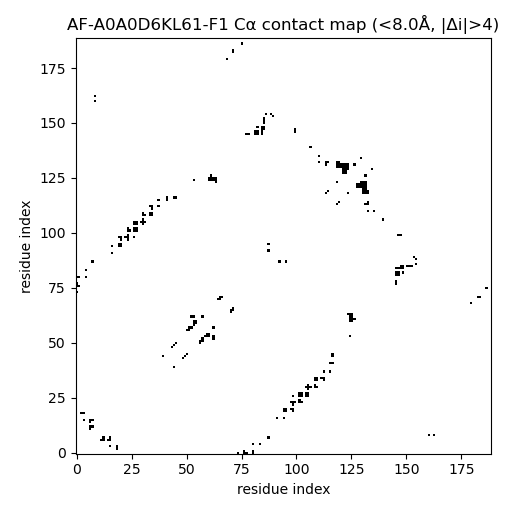843 1.00 88.31 93 LYS A C 1
ATOM 737 O O . LYS A 1 93 ? -3.243 -4.616 16.903 1.00 88.31 93 LYS A O 1
ATOM 742 N N . SER A 1 94 ? -4.267 -6.283 18.018 1.00 90.38 94 SER A N 1
ATOM 743 C CA . SER A 1 94 ? -3.798 -7.358 17.133 1.00 90.38 94 SER A CA 1
ATOM 744 C C . SER A 1 94 ? -4.273 -7.175 15.684 1.00 90.38 94 SER A C 1
ATOM 746 O O . SER A 1 94 ? -3.454 -7.220 14.773 1.00 90.38 94 SER A O 1
ATOM 748 N N . ALA A 1 95 ? -5.559 -6.874 15.460 1.00 91.62 95 ALA A N 1
ATOM 749 C CA . ALA A 1 95 ? -6.092 -6.639 14.112 1.00 91.62 95 ALA A CA 1
ATOM 750 C C . ALA A 1 95 ? -5.483 -5.387 13.454 1.00 91.62 95 ALA A C 1
ATOM 752 O O . ALA A 1 95 ? -5.254 -5.346 12.248 1.00 91.62 95 ALA A O 1
ATOM 753 N N . TYR A 1 96 ? -5.205 -4.356 14.251 1.00 92.25 96 TYR A N 1
ATOM 754 C CA . TYR A 1 96 ? -4.533 -3.154 13.773 1.00 92.25 96 TYR A CA 1
ATOM 755 C C .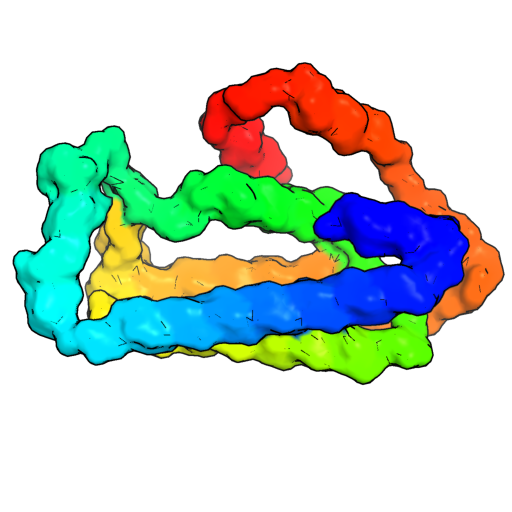 TYR A 1 96 ? -3.051 -3.392 13.444 1.00 92.25 96 TYR A C 1
ATOM 757 O O . TYR A 1 96 ? -2.564 -2.886 12.438 1.00 92.25 96 TYR A O 1
ATOM 765 N N . GLU A 1 97 ? -2.333 -4.180 14.243 1.00 91.62 97 GLU A N 1
ATOM 766 C CA . GLU A 1 97 ? -0.947 -4.574 13.957 1.00 91.62 97 GLU A CA 1
ATOM 767 C C . GLU A 1 97 ? -0.853 -5.429 12.690 1.00 91.62 97 GLU A C 1
ATOM 769 O O . GLU A 1 97 ? 0.009 -5.179 11.851 1.00 91.62 97 GLU A O 1
ATOM 774 N N . GLU A 1 98 ? -1.797 -6.351 12.490 1.00 94.19 98 GLU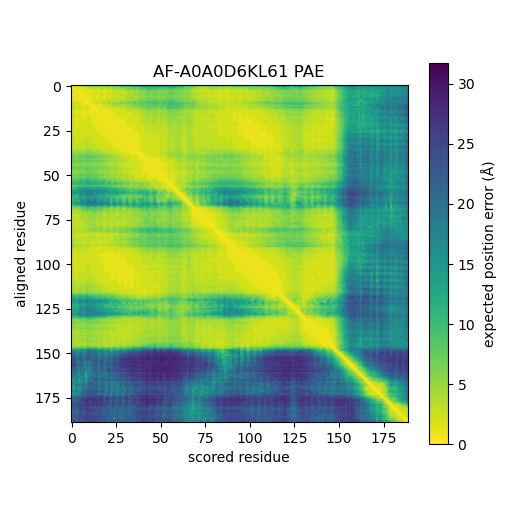 A N 1
ATOM 775 C CA . GLU A 1 98 ? -1.928 -7.112 11.245 1.00 94.19 98 GLU A CA 1
ATOM 776 C C . GLU A 1 98 ? -2.117 -6.186 10.031 1.00 94.19 98 GLU A C 1
ATOM 778 O O . GLU A 1 98 ? -1.488 -6.383 8.989 1.00 94.19 98 GLU A O 1
ATOM 783 N N . PHE A 1 99 ? -2.924 -5.128 10.170 1.00 94.12 99 PHE A N 1
ATOM 784 C CA . PHE A 1 99 ? -3.094 -4.117 9.124 1.00 94.12 99 PHE A CA 1
ATOM 785 C C . PHE A 1 99 ? -1.795 -3.353 8.831 1.00 94.12 99 PHE A C 1
ATOM 787 O O . PHE A 1 99 ? -1.455 -3.153 7.662 1.00 94.12 99 PHE A O 1
ATOM 794 N N . LEU A 1 100 ? -1.042 -2.956 9.863 1.00 92.00 100 LEU A N 1
ATOM 795 C CA . LEU A 1 100 ? 0.237 -2.260 9.690 1.00 92.00 100 LEU A CA 1
ATOM 796 C C . LEU A 1 100 ? 1.275 -3.134 8.973 1.00 92.00 100 LEU A C 1
ATOM 798 O O . LEU A 1 100 ? 1.929 -2.657 8.040 1.00 92.00 100 LEU A O 1
ATOM 802 N N . GLU A 1 101 ? 1.401 -4.404 9.360 1.00 93.25 101 GLU A N 1
ATOM 803 C CA . GLU A 1 101 ? 2.313 -5.339 8.692 1.00 93.25 101 GLU A CA 1
ATOM 804 C C . GLU A 1 101 ? 1.870 -5.628 7.254 1.00 93.25 101 GLU A C 1
ATOM 806 O O . GLU A 1 101 ? 2.699 -5.652 6.345 1.00 93.25 101 GLU A O 1
ATOM 811 N N . SER A 1 102 ? 0.564 -5.736 7.003 1.00 94.88 102 SER A N 1
ATOM 812 C CA . SER A 1 102 ? 0.030 -5.924 5.648 1.00 94.88 102 SER A CA 1
ATOM 813 C C . SER A 1 102 ? 0.299 -4.714 4.744 1.00 94.88 102 SER A C 1
ATOM 815 O O . SER A 1 102 ? 0.682 -4.872 3.584 1.00 94.88 102 SER A O 1
ATOM 817 N N . HIS A 1 103 ? 0.164 -3.488 5.264 1.00 93.44 103 HIS A N 1
ATOM 818 C CA . HIS A 1 103 ? 0.545 -2.273 4.536 1.00 93.44 103 HIS A CA 1
ATOM 819 C C . HIS A 1 103 ? 2.051 -2.239 4.237 1.00 93.44 103 HIS A C 1
ATOM 821 O O . HIS A 1 103 ? 2.464 -1.885 3.132 1.00 93.44 103 HIS A O 1
ATOM 827 N N . LYS A 1 104 ? 2.887 -2.621 5.210 1.00 91.75 104 LYS A N 1
ATOM 828 C CA . LYS A 1 104 ? 4.340 -2.726 5.021 1.00 91.75 104 LYS A CA 1
ATOM 829 C C . LYS A 1 104 ? 4.688 -3.752 3.943 1.00 91.75 104 LYS A C 1
ATOM 831 O O . LYS A 1 104 ? 5.525 -3.460 3.093 1.00 91.75 104 LYS A O 1
ATOM 836 N N . PHE A 1 105 ? 4.029 -4.909 3.938 1.00 94.44 105 PHE A N 1
ATOM 837 C CA . PHE A 1 105 ? 4.192 -5.915 2.892 1.00 94.44 105 PHE A CA 1
ATOM 838 C C . PHE A 1 105 ? 3.857 -5.354 1.505 1.00 94.44 105 PHE A C 1
ATOM 840 O O . PHE A 1 105 ? 4.670 -5.485 0.594 1.00 94.44 105 PHE A O 1
ATOM 847 N N . LEU A 1 106 ? 2.722 -4.661 1.351 1.00 93.75 106 LEU A N 1
ATOM 848 C CA . LEU A 1 106 ? 2.363 -4.007 0.088 1.00 93.75 106 LEU A CA 1
ATOM 849 C C . LEU A 1 106 ? 3.446 -3.020 -0.379 1.00 93.75 106 LEU A C 1
ATOM 851 O O . LEU A 1 106 ? 3.828 -3.025 -1.549 1.00 93.75 106 LEU A O 1
ATOM 855 N N . ALA A 1 107 ? 3.957 -2.183 0.527 1.00 90.69 107 ALA A N 1
ATOM 856 C CA . ALA A 1 107 ? 5.010 -1.225 0.202 1.00 90.69 107 ALA A CA 1
ATOM 857 C C . ALA A 1 107 ? 6.304 -1.918 -0.258 1.00 90.69 107 ALA A C 1
ATOM 859 O O . ALA A 1 107 ? 6.903 -1.508 -1.252 1.00 90.69 107 ALA A O 1
ATOM 860 N N . LEU A 1 108 ? 6.707 -2.993 0.427 1.00 91.75 108 LEU A N 1
ATOM 861 C CA . LEU A 1 108 ? 7.877 -3.792 0.058 1.00 91.75 108 LEU A CA 1
ATOM 862 C C . LEU A 1 108 ? 7.690 -4.502 -1.285 1.00 91.75 108 LEU A C 1
ATOM 864 O O . LEU A 1 108 ? 8.608 -4.486 -2.100 1.00 91.75 108 LEU A O 1
ATOM 868 N N . ALA A 1 109 ? 6.511 -5.070 -1.543 1.00 92.12 109 ALA A N 1
ATOM 869 C CA . ALA A 1 109 ? 6.184 -5.697 -2.820 1.00 92.12 109 ALA A CA 1
ATOM 870 C C . ALA A 1 109 ? 6.293 -4.695 -3.978 1.00 92.12 109 ALA A C 1
ATOM 872 O O . ALA A 1 109 ? 6.942 -4.976 -4.984 1.00 92.12 109 ALA A O 1
ATOM 873 N N . HIS A 1 110 ? 5.738 -3.491 -3.811 1.00 91.38 110 HIS A N 1
ATOM 874 C CA . HIS A 1 110 ? 5.848 -2.437 -4.818 1.00 91.38 110 HIS A CA 1
ATOM 875 C C . HIS A 1 110 ? 7.308 -2.026 -5.046 1.00 91.38 110 HIS A C 1
ATOM 877 O O . HIS A 1 110 ? 7.758 -1.948 -6.188 1.00 91.38 110 HIS A O 1
ATOM 883 N N . LYS A 1 111 ? 8.069 -1.814 -3.966 1.00 90.50 111 LYS A N 1
ATOM 884 C CA . LYS A 1 111 ? 9.492 -1.466 -4.040 1.00 90.50 111 LYS A CA 1
ATOM 885 C C . LYS A 1 111 ? 10.297 -2.537 -4.774 1.00 90.50 111 LYS A C 1
ATOM 887 O O . LYS A 1 111 ? 11.099 -2.204 -5.638 1.00 90.50 111 LYS A O 1
ATOM 892 N N . PHE A 1 112 ? 10.053 -3.808 -4.460 1.00 91.38 112 PHE A N 1
ATOM 893 C CA . PHE A 1 112 ? 10.713 -4.946 -5.090 1.00 91.38 112 PHE A CA 1
ATOM 894 C C . PHE A 1 112 ? 10.474 -4.976 -6.603 1.00 91.38 112 PHE A C 1
ATOM 89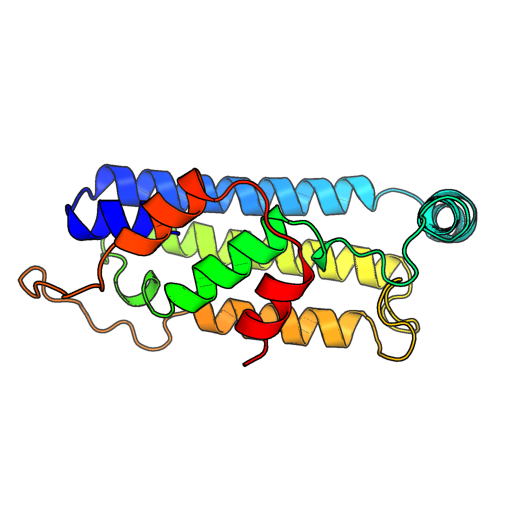6 O O . PHE A 1 112 ? 11.430 -5.026 -7.374 1.00 91.38 112 PHE A O 1
ATOM 903 N N . VAL A 1 113 ? 9.212 -4.883 -7.033 1.00 90.75 113 VAL A N 1
ATOM 904 C CA . VAL A 1 113 ? 8.851 -4.886 -8.459 1.00 90.75 113 VAL A CA 1
ATOM 905 C C . VAL A 1 113 ? 9.436 -3.667 -9.172 1.00 90.75 113 VAL A C 1
ATOM 907 O O . VAL A 1 113 ? 10.024 -3.796 -10.241 1.00 90.75 113 VAL A O 1
ATOM 910 N N . CYS A 1 114 ? 9.337 -2.487 -8.559 1.00 89.12 114 CYS A N 1
ATOM 911 C CA . CYS A 1 114 ? 9.895 -1.263 -9.123 1.00 89.12 114 CYS A CA 1
ATOM 912 C C . CYS A 1 114 ? 11.421 -1.344 -9.275 1.00 89.12 114 CYS A C 1
ATOM 914 O O . CYS A 1 114 ? 11.954 -0.903 -10.288 1.00 89.12 114 CYS A O 1
ATOM 916 N N . HIS A 1 115 ? 12.126 -1.911 -8.294 1.00 89.62 115 HIS A N 1
ATOM 917 C CA . HIS A 1 115 ? 13.572 -2.117 -8.364 1.00 89.62 115 HIS A CA 1
ATOM 918 C C . HIS A 1 115 ? 13.942 -3.114 -9.469 1.00 89.62 115 HIS A C 1
ATOM 920 O O . HIS A 1 115 ? 14.814 -2.813 -10.280 1.00 89.62 115 HIS A O 1
ATOM 926 N N . LYS A 1 116 ? 13.232 -4.250 -9.562 1.00 90.38 116 LYS A N 1
ATOM 927 C CA . LYS A 1 116 ? 13.449 -5.272 -10.601 1.00 90.38 116 LYS A CA 1
ATOM 928 C C . LYS A 1 116 ? 13.405 -4.691 -12.021 1.00 90.38 116 LYS A C 1
ATOM 930 O O . LYS A 1 116 ? 14.160 -5.140 -12.878 1.00 90.38 116 LYS A O 1
ATOM 935 N N . TYR A 1 117 ? 12.551 -3.697 -12.256 1.00 89.19 117 TYR A N 1
ATOM 936 C CA . TYR A 1 117 ? 12.395 -3.031 -13.552 1.00 89.19 117 TYR A CA 1
ATOM 937 C C . TYR A 1 117 ? 13.155 -1.697 -13.655 1.00 89.19 117 TYR A C 1
ATOM 939 O O . TYR A 1 117 ? 12.740 -0.794 -14.370 1.00 89.19 117 TYR A O 1
ATOM 947 N N . GLY A 1 118 ? 14.272 -1.545 -12.934 1.00 84.56 118 GLY A N 1
ATOM 948 C CA . GLY A 1 118 ? 15.196 -0.422 -13.132 1.00 84.56 118 GLY A CA 1
ATOM 949 C C . GLY A 1 118 ? 14.789 0.892 -12.458 1.00 84.56 118 GLY A C 1
ATOM 950 O O . GLY A 1 118 ? 15.347 1.944 -12.776 1.00 84.56 118 GLY A O 1
ATOM 951 N N . GLY A 1 119 ? 13.864 0.865 -11.495 1.00 81.62 119 GLY A N 1
ATOM 952 C CA . GLY A 1 119 ? 13.387 2.056 -10.778 1.00 81.62 119 GLY A CA 1
ATOM 953 C C . GLY A 1 119 ? 14.427 2.768 -9.900 1.00 81.62 119 GLY A C 1
ATOM 954 O O . GLY A 1 119 ? 14.126 3.805 -9.310 1.00 81.62 119 GLY A O 1
ATOM 955 N N . GLU A 1 120 ? 15.632 2.210 -9.782 1.00 83.00 120 GLU A N 1
ATOM 956 C CA . GLU A 1 120 ? 16.809 2.839 -9.163 1.00 83.00 120 GLU A CA 1
ATOM 957 C C . GLU A 1 120 ? 17.574 3.774 -10.111 1.00 83.00 120 GLU A C 1
ATOM 959 O O . GLU A 1 120 ? 18.284 4.664 -9.658 1.00 83.00 120 GLU A O 1
ATOM 964 N N . GLN A 1 121 ? 17.416 3.583 -11.420 1.00 78.06 121 GLN A N 1
ATOM 965 C CA . GLN A 1 121 ? 18.131 4.320 -12.467 1.00 78.06 121 GLN A CA 1
ATOM 966 C C . GLN A 1 121 ? 17.178 5.160 -13.318 1.00 78.06 121 GLN A C 1
ATOM 968 O O . GLN A 1 121 ? 17.579 6.153 -13.920 1.00 78.06 121 GLN A O 1
ATOM 973 N N . THR A 1 122 ? 15.908 4.762 -13.372 1.00 74.94 122 THR A N 1
ATOM 974 C CA . THR A 1 122 ? 14.892 5.377 -14.219 1.00 74.94 122 THR A CA 1
ATOM 975 C C . THR A 1 122 ? 13.688 5.816 -13.401 1.00 74.94 122 THR A C 1
ATOM 977 O O . THR A 1 122 ? 13.398 5.301 -12.314 1.00 74.94 122 THR A O 1
ATOM 980 N N . GLY A 1 123 ? 12.997 6.826 -13.920 1.00 74.62 123 GLY A N 1
ATOM 981 C CA . GLY A 1 123 ? 11.731 7.259 -13.364 1.00 74.62 123 GLY A CA 1
ATOM 982 C C . GLY A 1 123 ? 10.555 6.402 -13.815 1.00 74.62 123 GLY A C 1
ATOM 983 O O . GLY A 1 123 ? 10.654 5.541 -14.686 1.00 74.62 123 GLY A O 1
ATOM 984 N N . SER A 1 124 ? 9.405 6.654 -13.199 1.00 78.12 124 SER A N 1
ATOM 985 C CA . SER A 1 124 ? 8.151 5.999 -13.578 1.00 78.12 124 SER A CA 1
ATOM 986 C C . SER A 1 124 ? 7.669 6.462 -14.958 1.00 78.12 124 SER A C 1
ATOM 988 O O . SER A 1 124 ? 8.088 7.509 -15.448 1.00 78.12 124 SER A O 1
ATOM 990 N N . LEU A 1 125 ? 6.703 5.744 -15.542 1.00 74.31 125 LEU A N 1
ATOM 991 C CA . LEU A 1 125 ? 6.002 6.181 -16.760 1.00 74.31 125 LEU A CA 1
ATOM 992 C C . LEU A 1 125 ? 5.435 7.610 -16.655 1.00 74.31 125 LEU A C 1
ATOM 994 O O . LEU A 1 125 ? 5.387 8.317 -17.652 1.00 74.31 125 LEU A O 1
ATOM 998 N N . ARG A 1 126 ? 5.067 8.047 -15.444 1.00 72.00 126 ARG A N 1
ATOM 999 C CA . ARG A 1 126 ? 4.540 9.391 -15.171 1.00 72.00 126 ARG A CA 1
ATOM 1000 C C . ARG A 1 126 ? 5.610 10.462 -15.004 1.00 72.00 126 ARG A C 1
ATOM 1002 O O . ARG A 1 126 ? 5.423 11.603 -15.399 1.00 72.00 126 ARG A O 1
ATOM 1009 N N . GLU A 1 127 ? 6.680 10.114 -14.308 1.00 72.31 127 GLU A N 1
ATOM 1010 C CA . GLU A 1 127 ? 7.736 11.040 -13.913 1.00 72.31 127 GLU A CA 1
ATOM 1011 C C . GLU A 1 127 ? 9.060 10.366 -14.219 1.00 72.31 127 GLU A C 1
ATOM 1013 O O . GLU A 1 127 ? 9.538 9.557 -13.423 1.00 72.31 127 GLU A O 1
ATOM 1018 N N . ASN A 1 128 ? 9.599 10.668 -15.398 1.00 72.12 128 ASN A N 1
ATOM 1019 C CA . ASN A 1 128 ? 10.824 10.064 -15.904 1.00 72.12 128 ASN A CA 1
ATOM 1020 C C . ASN A 1 128 ? 12.093 10.791 -15.428 1.00 72.12 128 ASN A C 1
ATOM 1022 O O . ASN A 1 128 ? 13.186 10.274 -15.648 1.00 72.12 128 ASN A O 1
ATOM 1026 N N . LYS A 1 129 ? 11.967 11.960 -14.775 1.00 74.00 129 LYS A N 1
ATOM 1027 C CA . LYS A 1 129 ? 13.107 12.783 -14.333 1.00 74.00 129 LYS A CA 1
ATOM 1028 C C . LYS A 1 129 ? 13.542 12.513 -12.894 1.00 74.00 129 LYS A C 1
ATOM 1030 O O . LYS A 1 129 ? 14.606 12.977 -12.495 1.00 74.00 129 LYS A O 1
ATOM 1035 N N . ALA A 1 130 ? 12.732 11.802 -12.111 1.00 79.19 130 ALA A N 1
ATOM 1036 C CA . ALA A 1 130 ? 13.036 11.444 -10.728 1.00 79.19 130 ALA A CA 1
ATOM 1037 C C . ALA A 1 130 ? 13.177 9.928 -10.577 1.00 79.19 130 ALA A C 1
ATOM 1039 O O . ALA A 1 130 ? 12.438 9.178 -11.207 1.00 79.19 130 ALA A O 1
ATOM 1040 N N . ILE A 1 131 ? 14.076 9.483 -9.698 1.00 84.56 131 ILE A N 1
ATOM 1041 C CA . ILE A 1 131 ? 14.285 8.060 -9.403 1.00 84.56 131 ILE A CA 1
ATOM 1042 C C . ILE A 1 131 ? 12.998 7.476 -8.806 1.00 84.56 131 ILE A C 1
ATOM 1044 O O . ILE A 1 131 ? 12.508 7.942 -7.771 1.00 84.56 131 ILE A O 1
ATOM 1048 N N . ALA A 1 132 ? 12.431 6.455 -9.457 1.00 83.94 132 ALA A N 1
ATOM 1049 C CA . ALA A 1 132 ? 11.120 5.920 -9.095 1.00 83.94 132 ALA A CA 1
ATOM 1050 C C . ALA A 1 132 ? 11.082 5.392 -7.653 1.00 83.94 132 ALA A C 1
ATOM 1052 O O . ALA A 1 132 ? 10.124 5.656 -6.923 1.00 83.94 132 ALA A O 1
ATOM 1053 N N . LEU A 1 133 ? 12.146 4.716 -7.208 1.00 83.94 133 LEU A N 1
ATOM 1054 C CA . LEU A 1 133 ? 12.244 4.203 -5.839 1.00 83.94 133 LEU A CA 1
ATOM 1055 C C . LEU A 1 133 ? 12.227 5.311 -4.780 1.00 83.94 133 LEU A C 1
ATOM 1057 O O . LEU A 1 133 ? 11.585 5.143 -3.746 1.00 83.94 133 LEU A O 1
ATOM 1061 N N . GLU A 1 134 ? 12.861 6.458 -5.029 1.00 83.75 134 GLU A N 1
ATOM 1062 C CA . GLU A 1 134 ? 12.843 7.580 -4.081 1.00 83.75 134 GLU A CA 1
ATOM 1063 C C . GLU A 1 134 ? 11.441 8.174 -3.934 1.00 83.75 134 GLU A C 1
ATOM 1065 O O . GLU A 1 134 ? 11.004 8.520 -2.833 1.00 83.75 134 GLU A O 1
ATOM 1070 N N . ILE A 1 135 ? 10.718 8.290 -5.049 1.00 84.12 135 ILE A N 1
ATOM 1071 C CA . ILE A 1 135 ? 9.332 8.757 -5.047 1.00 84.12 135 ILE A CA 1
ATOM 1072 C C . ILE A 1 135 ? 8.436 7.762 -4.305 1.00 84.12 135 ILE A C 1
ATOM 1074 O O . ILE A 1 135 ? 7.609 8.179 -3.491 1.00 84.12 135 ILE A O 1
ATOM 1078 N N . LEU A 1 136 ? 8.616 6.458 -4.532 1.00 84.69 136 LEU A N 1
ATOM 1079 C CA . LEU A 1 136 ? 7.874 5.423 -3.814 1.00 84.69 136 LEU A CA 1
ATOM 1080 C C . LEU A 1 136 ? 8.140 5.454 -2.310 1.00 84.69 136 LEU A C 1
ATOM 1082 O O . LEU A 1 136 ? 7.186 5.352 -1.536 1.00 84.69 136 LEU A O 1
ATOM 1086 N N . GLU A 1 137 ? 9.386 5.664 -1.892 1.00 84.56 137 GLU A N 1
ATOM 1087 C CA . GLU A 1 137 ? 9.728 5.767 -0.473 1.00 84.56 137 GLU A CA 1
ATOM 1088 C C . GLU A 1 137 ? 9.036 6.979 0.170 1.00 84.56 137 GLU A C 1
ATOM 1090 O O . GLU A 1 137 ? 8.354 6.840 1.185 1.00 84.56 137 GLU A O 1
ATOM 1095 N N . LYS A 1 138 ? 9.084 8.151 -0.483 1.00 84.94 138 LYS A N 1
ATOM 1096 C CA . LYS A 1 138 ? 8.391 9.369 -0.017 1.00 84.94 138 LYS A CA 1
ATOM 1097 C C . LYS A 1 138 ? 6.881 9.162 0.115 1.00 84.94 138 LYS A C 1
ATOM 1099 O O . LYS A 1 138 ? 6.267 9.611 1.088 1.00 84.94 138 LYS A O 1
ATOM 1104 N N . ILE A 1 139 ? 6.272 8.487 -0.861 1.00 85.06 139 ILE A N 1
ATOM 1105 C CA . ILE A 1 139 ? 4.844 8.152 -0.844 1.00 85.06 139 ILE A CA 1
ATOM 1106 C C . ILE A 1 139 ? 4.530 7.211 0.323 1.00 85.06 139 ILE A C 1
ATOM 1108 O O . ILE A 1 139 ? 3.565 7.446 1.058 1.00 85.06 139 ILE A O 1
ATOM 1112 N N . ASN A 1 140 ? 5.335 6.163 0.507 1.00 86.19 140 ASN A N 1
ATOM 1113 C CA . ASN A 1 140 ? 5.164 5.200 1.587 1.00 86.19 140 ASN A CA 1
ATOM 1114 C C . ASN A 1 140 ? 5.290 5.872 2.959 1.00 86.19 140 ASN A C 1
ATOM 1116 O O . ASN A 1 140 ? 4.418 5.692 3.805 1.00 86.19 140 ASN A O 1
ATOM 1120 N N . ASP A 1 141 ? 6.299 6.718 3.158 1.00 84.75 141 ASP A N 1
ATOM 1121 C CA . ASP A 1 141 ? 6.494 7.461 4.403 1.00 84.75 141 ASP A CA 1
ATOM 1122 C C . ASP A 1 141 ? 5.324 8.392 4.710 1.00 84.75 141 ASP A C 1
ATOM 1124 O O . ASP A 1 141 ? 4.857 8.467 5.850 1.00 84.75 141 ASP A O 1
ATOM 1128 N N . SER A 1 142 ? 4.809 9.083 3.690 1.00 84.56 142 SER A N 1
ATOM 1129 C CA . SER A 1 142 ? 3.630 9.936 3.839 1.00 84.56 142 SER A CA 1
ATOM 1130 C C . SER A 1 142 ? 2.418 9.142 4.325 1.00 84.56 142 SER A C 1
ATOM 1132 O O . SER A 1 142 ? 1.780 9.523 5.306 1.00 84.56 142 SER A O 1
ATOM 1134 N N . ARG A 1 143 ? 2.153 7.981 3.716 1.00 85.75 143 ARG A N 1
ATOM 1135 C CA . ARG A 1 143 ? 1.052 7.086 4.112 1.00 85.75 143 ARG A CA 1
ATOM 1136 C C . ARG A 1 143 ? 1.263 6.491 5.490 1.00 85.75 143 ARG A C 1
ATOM 1138 O O . ARG A 1 143 ? 0.337 6.459 6.298 1.00 85.75 143 ARG A O 1
ATOM 1145 N N . ARG A 1 144 ? 2.496 6.084 5.788 1.00 86.31 144 ARG A N 1
ATOM 1146 C CA . ARG A 1 144 ? 2.888 5.538 7.084 1.00 86.31 144 ARG A CA 1
ATOM 1147 C C . ARG A 1 144 ? 2.594 6.530 8.209 1.00 86.31 144 ARG A C 1
ATOM 1149 O O . ARG A 1 144 ? 2.109 6.114 9.252 1.00 86.31 144 ARG A O 1
ATOM 1156 N N . ARG A 1 145 ? 2.784 7.836 7.990 1.00 84.69 145 ARG A N 1
ATOM 1157 C CA . ARG A 1 145 ? 2.414 8.888 8.960 1.00 84.69 145 ARG A CA 1
ATOM 1158 C C . ARG A 1 145 ? 0.905 9.051 9.176 1.00 84.69 145 ARG A C 1
ATOM 1160 O O . ARG A 1 145 ? 0.509 9.582 10.210 1.00 84.69 145 ARG A O 1
ATOM 1167 N N . LEU A 1 146 ? 0.064 8.639 8.226 1.00 82.75 146 LEU A N 1
ATOM 1168 C CA . LEU A 1 146 ? -1.397 8.677 8.377 1.00 82.75 146 LEU A CA 1
ATOM 1169 C C . LEU A 1 146 ? -1.911 7.498 9.205 1.00 82.75 146 LEU A C 1
ATOM 1171 O O . LEU A 1 146 ? -2.869 7.656 9.962 1.00 82.75 146 LEU A O 1
ATOM 1175 N N . ILE A 1 147 ? -1.270 6.335 9.052 1.00 84.62 147 ILE A N 1
ATOM 1176 C CA . ILE A 1 147 ? -1.674 5.097 9.723 1.00 84.62 147 ILE A CA 1
ATOM 1177 C C . ILE A 1 147 ? -0.992 4.922 11.077 1.00 84.62 147 ILE A C 1
ATOM 1179 O O . ILE A 1 147 ? -1.667 4.547 12.021 1.00 84.62 147 ILE A O 1
ATOM 1183 N N . ILE A 1 148 ? 0.303 5.228 11.217 1.00 79.06 148 ILE A N 1
ATOM 1184 C CA . ILE A 1 148 ? 1.034 5.016 12.469 1.00 79.06 148 ILE A CA 1
ATOM 1185 C C . ILE A 1 148 ? 0.723 6.126 13.464 1.00 79.06 148 ILE A C 1
ATOM 1187 O O . ILE A 1 148 ? 1.107 7.283 13.303 1.00 79.06 148 ILE A O 1
ATOM 1191 N N . SER A 1 149 ? 0.095 5.731 14.565 1.00 63.44 149 SER A N 1
ATOM 1192 C CA . SER A 1 149 ? -0.000 6.527 15.781 1.00 63.44 149 SER A CA 1
ATOM 1193 C C . SER A 1 149 ? 1.287 6.380 16.608 1.00 63.44 149 SER A C 1
ATOM 1195 O O . SER A 1 149 ? 1.426 5.411 17.357 1.00 63.44 149 SER A O 1
ATOM 1197 N N . SER A 1 150 ? 2.229 7.319 16.494 1.00 52.00 150 SER A N 1
ATOM 1198 C CA . SER A 1 150 ? 3.389 7.392 17.403 1.00 52.00 150 SER A CA 1
ATOM 1199 C C . SER A 1 150 ? 2.983 7.717 18.848 1.00 52.00 150 SER A C 1
ATOM 1201 O O . SER A 1 150 ? 3.653 7.281 19.773 1.00 52.00 150 SER A O 1
ATOM 1203 N N . ASP A 1 151 ? 1.830 8.370 19.033 1.00 49.47 151 ASP A N 1
ATOM 1204 C CA . ASP A 1 151 ? 1.203 8.640 20.329 1.00 49.47 151 AS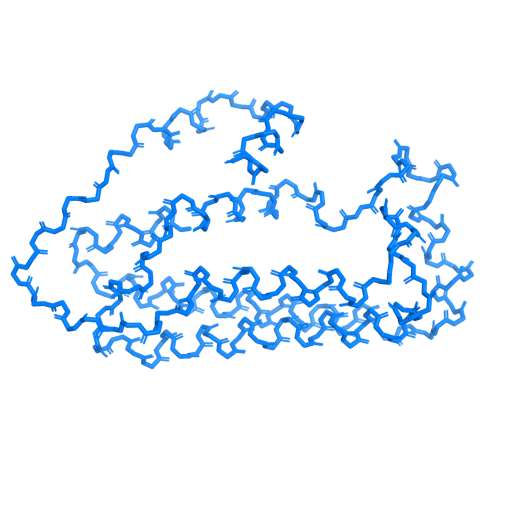P A CA 1
ATOM 1205 C C . ASP A 1 151 ? -0.152 7.924 20.409 1.00 49.47 151 ASP A C 1
ATOM 1207 O O . ASP A 1 151 ? -1.182 8.468 19.996 1.00 49.47 151 ASP A O 1
ATOM 1211 N N . ARG A 1 152 ? -0.180 6.685 20.916 1.00 52.31 152 ARG A N 1
ATOM 1212 C CA . ARG A 1 152 ? -1.439 6.103 21.406 1.00 52.31 152 ARG A CA 1
ATOM 1213 C C . ARG A 1 152 ? -1.735 6.734 22.762 1.00 52.31 152 ARG A C 1
ATOM 1215 O O . ARG A 1 152 ? -1.309 6.217 23.790 1.00 52.31 152 ARG A O 1
ATOM 1222 N N . GLN A 1 153 ? -2.462 7.848 22.771 1.00 44.19 153 GLN A N 1
ATOM 1223 C CA . GLN A 1 153 ? -3.190 8.214 23.981 1.00 44.19 153 GLN A CA 1
ATOM 1224 C C . GLN A 1 153 ? -4.228 7.120 24.221 1.00 44.19 153 GLN A C 1
ATOM 1226 O O . GLN A 1 153 ? -5.016 6.800 23.332 1.00 44.19 153 GLN A O 1
ATOM 1231 N N . LEU A 1 154 ? -4.174 6.508 25.404 1.00 38.84 154 LEU A N 1
ATOM 1232 C CA . LEU A 1 154 ? -5.226 5.637 25.910 1.00 38.84 154 LEU A CA 1
ATOM 1233 C C . LEU A 1 154 ? -6.527 6.438 25.867 1.00 38.84 154 LEU A C 1
ATOM 1235 O O . LEU A 1 154 ? -6.751 7.301 26.714 1.00 38.84 154 LEU A O 1
ATOM 1239 N N . LEU A 1 155 ? -7.357 6.211 24.853 1.00 41.62 155 LEU A N 1
ATOM 1240 C CA . LEU A 1 155 ? -8.681 6.803 24.850 1.00 41.62 155 LEU A CA 1
ATOM 1241 C C . LEU A 1 155 ? -9.472 6.153 25.962 1.00 41.62 155 LEU A C 1
ATOM 1243 O O . LEU A 1 155 ? -9.722 4.948 25.956 1.00 41.62 155 LEU A O 1
ATOM 1247 N N . ASN A 1 156 ? -9.818 6.988 26.930 1.00 39.91 156 ASN A N 1
ATOM 1248 C CA . ASN A 1 156 ? -10.791 6.664 27.942 1.00 39.91 156 ASN A CA 1
ATOM 1249 C C . ASN A 1 156 ? -12.114 6.327 27.220 1.00 39.91 156 ASN A C 1
ATOM 1251 O O . ASN A 1 156 ? -12.549 7.148 26.402 1.00 39.91 156 ASN A O 1
ATOM 1255 N N . PRO A 1 157 ? -12.739 5.160 27.468 1.00 42.69 157 PRO A N 1
ATOM 1256 C CA . PRO A 1 157 ? -13.994 4.766 26.822 1.00 42.69 157 PRO A CA 1
ATOM 1257 C C . PRO A 1 157 ? -15.127 5.798 26.969 1.00 42.69 157 PRO A C 1
ATOM 1259 O O . PRO A 1 157 ? -16.022 5.819 26.137 1.00 42.69 157 PRO A O 1
ATOM 1262 N N . ASP A 1 158 ? -15.053 6.710 27.946 1.00 41.88 158 ASP A N 1
ATOM 1263 C CA . ASP A 1 158 ? -16.030 7.795 28.144 1.00 41.88 158 ASP A CA 1
ATOM 1264 C C . ASP A 1 158 ? -15.805 9.058 27.284 1.00 41.88 158 ASP A C 1
ATOM 1266 O O . ASP A 1 158 ? -16.594 10.009 27.315 1.00 41.88 158 ASP A O 1
ATOM 1270 N N . SER A 1 159 ? -14.724 9.120 26.503 1.00 46.31 159 SER A N 1
ATOM 1271 C CA . SER A 1 159 ? -14.434 10.292 25.672 1.00 46.31 159 SER A CA 1
ATOM 1272 C C . SER A 1 159 ? -15.274 10.283 24.390 1.00 46.31 159 SER A C 1
ATOM 1274 O O . SER A 1 159 ? -14.849 9.810 23.339 1.00 46.31 159 SER A O 1
ATOM 1276 N N . ARG A 1 160 ? -16.490 10.845 24.460 1.00 40.12 160 ARG A N 1
ATOM 1277 C CA . ARG A 1 160 ? -17.332 11.121 23.280 1.00 40.12 160 ARG A CA 1
ATOM 1278 C C . ARG A 1 160 ? -16.592 12.044 22.305 1.00 40.12 160 ARG A C 1
ATOM 1280 O O . ARG A 1 160 ? -16.645 13.270 22.408 1.00 40.12 160 ARG A O 1
ATOM 1287 N N . LEU A 1 161 ? -15.891 11.449 21.348 1.00 44.72 161 LEU A N 1
ATOM 1288 C CA . LEU A 1 161 ? -15.161 12.152 20.301 1.00 44.72 161 LEU A CA 1
ATOM 1289 C C . LEU A 1 161 ? -16.132 12.773 19.295 1.00 44.72 161 LEU A C 1
ATOM 1291 O O . LEU A 1 161 ? -16.836 12.077 18.561 1.00 44.72 161 LEU A O 1
ATOM 1295 N N . ARG A 1 162 ? -16.127 14.108 19.210 1.00 39.53 162 ARG A N 1
ATOM 1296 C CA . ARG A 1 162 ? -16.764 14.847 18.112 1.00 39.53 162 ARG A CA 1
ATOM 1297 C C . ARG A 1 162 ? -15.940 14.668 16.840 1.00 39.53 162 ARG A C 1
ATOM 1299 O O . ARG A 1 162 ? -15.061 15.461 16.529 1.00 39.53 162 ARG A O 1
ATOM 1306 N N . LEU A 1 163 ? -16.228 13.602 16.108 1.00 47.41 163 LEU A N 1
ATOM 1307 C CA . LEU A 1 163 ? -15.762 13.406 14.740 1.00 47.41 163 LEU A CA 1
ATOM 1308 C C . LEU A 1 163 ? -16.726 14.158 13.800 1.00 47.41 163 LEU A C 1
ATOM 1310 O O . LEU A 1 163 ? -17.932 13.953 13.896 1.00 47.41 163 LEU A O 1
ATOM 1314 N N . THR A 1 164 ? -16.224 14.986 12.885 1.00 47.38 164 THR A N 1
ATOM 1315 C CA . THR A 1 164 ? -17.001 15.900 12.011 1.00 47.38 164 THR A CA 1
ATOM 1316 C C . THR A 1 164 ? -17.951 15.218 11.008 1.00 47.38 164 THR A C 1
ATOM 1318 O O . THR A 1 164 ? -17.650 14.135 10.512 1.00 47.38 164 THR A O 1
ATOM 1321 N N . ASP A 1 165 ? -19.083 15.878 10.737 1.00 49.09 165 ASP A N 1
ATOM 1322 C CA . ASP A 1 165 ? -20.286 15.461 9.981 1.00 49.09 165 ASP A CA 1
ATOM 1323 C C . ASP A 1 165 ? -20.063 14.687 8.652 1.00 49.09 165 ASP A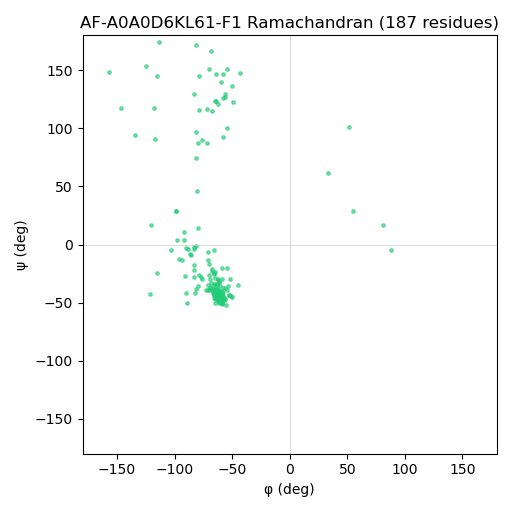 C 1
ATOM 1325 O O . ASP A 1 165 ? -19.083 14.901 7.944 1.00 49.09 165 ASP A O 1
ATOM 1329 N N . ASP A 1 166 ? -20.998 13.779 8.329 1.00 50.22 166 ASP A N 1
ATOM 1330 C CA . ASP A 1 166 ? -20.973 12.809 7.212 1.00 50.22 166 ASP A CA 1
ATOM 1331 C C . ASP A 1 166 ? -21.628 13.331 5.909 1.00 50.22 166 ASP A C 1
ATOM 1333 O O . ASP A 1 166 ? -21.727 12.593 4.923 1.00 50.22 166 ASP A O 1
ATOM 1337 N N . SER A 1 167 ? -22.064 14.594 5.874 1.00 51.44 167 SER A N 1
ATOM 1338 C CA . SER A 1 167 ? -22.826 15.193 4.763 1.00 51.44 167 SER A CA 1
ATOM 1339 C C . SER A 1 167 ? -22.116 15.167 3.396 1.00 51.44 167 SER A C 1
ATOM 1341 O O . SER A 1 167 ? -22.777 14.998 2.372 1.00 51.44 167 SER A O 1
ATOM 1343 N N . GLU A 1 168 ? -20.779 15.202 3.350 1.00 50.72 168 GLU A N 1
ATOM 1344 C CA . GLU A 1 168 ? -20.016 15.092 2.092 1.00 50.72 168 GLU A CA 1
ATOM 1345 C C . GLU A 1 168 ? -20.072 13.690 1.449 1.00 50.72 168 GLU A C 1
ATOM 1347 O O . GLU A 1 168 ? -19.894 13.563 0.237 1.00 50.72 168 GLU A O 1
ATOM 1352 N N . TYR A 1 169 ? -20.293 12.620 2.224 1.00 43.41 169 TYR A N 1
ATOM 1353 C CA . TYR A 1 169 ? -20.337 11.253 1.682 1.00 43.41 169 TYR A CA 1
ATOM 1354 C C . TYR A 1 169 ? -21.620 11.002 0.883 1.00 43.41 169 TYR A C 1
ATOM 1356 O O . TYR A 1 169 ? -21.590 10.400 -0.191 1.00 43.41 169 TYR A O 1
ATOM 1364 N N . GLU A 1 170 ? -22.738 11.530 1.376 1.00 50.03 170 GLU A N 1
ATOM 1365 C CA . GLU A 1 170 ? -24.017 11.525 0.666 1.00 50.03 170 GLU A CA 1
ATOM 1366 C C . GLU A 1 170 ? -23.956 12.385 -0.606 1.00 50.03 170 GLU A C 1
ATOM 1368 O O . GLU A 1 170 ? -24.540 12.030 -1.628 1.00 50.03 170 GLU A O 1
ATOM 1373 N N . GLU A 1 171 ? -23.201 13.485 -0.594 1.00 47.69 171 GLU A N 1
ATOM 1374 C CA . GLU A 1 171 ? -22.953 14.297 -1.791 1.00 47.69 171 GLU A CA 1
ATOM 1375 C C . GLU A 1 171 ? -22.027 13.593 -2.802 1.00 47.69 171 GLU A C 1
ATOM 1377 O O . GLU A 1 171 ? -22.242 13.671 -4.013 1.00 47.69 171 GLU A O 1
ATOM 1382 N N . TYR A 1 172 ? -21.044 12.823 -2.330 1.00 45.34 172 TYR A N 1
ATOM 1383 C CA . TYR A 1 172 ? -20.158 12.011 -3.170 1.00 45.34 172 TYR A CA 1
ATOM 1384 C C . TYR A 1 172 ? -20.909 10.894 -3.917 1.00 45.34 172 TYR A C 1
ATOM 1386 O O . TYR A 1 172 ? -20.671 10.687 -5.106 1.00 45.34 172 TYR A O 1
ATOM 1394 N N . LEU A 1 173 ? -21.869 10.228 -3.266 1.00 46.25 173 LEU A N 1
ATOM 1395 C CA . LEU A 1 173 ? -22.738 9.241 -3.921 1.00 46.25 173 LEU A CA 1
ATOM 1396 C C . LEU A 1 173 ? -23.716 9.884 -4.923 1.00 46.25 173 LEU A C 1
ATOM 1398 O O . LEU A 1 173 ? -24.076 9.256 -5.916 1.00 46.25 173 LEU A O 1
ATOM 1402 N N . LYS A 1 174 ? -24.122 11.141 -4.692 1.00 47.12 174 LYS A N 1
ATOM 1403 C CA . LYS A 1 174 ? -25.070 11.885 -5.545 1.00 47.12 174 LYS A CA 1
ATOM 1404 C C . LYS A 1 174 ? -24.435 12.558 -6.762 1.00 47.12 174 LYS A C 1
ATOM 1406 O O . LYS A 1 174 ? -25.126 12.787 -7.750 1.00 47.12 174 LYS A O 1
ATOM 1411 N N . THR A 1 175 ? -23.154 12.922 -6.702 1.00 46.41 175 THR A N 1
ATOM 1412 C CA . THR A 1 175 ? -22.538 13.805 -7.711 1.00 46.41 175 THR A CA 1
ATOM 1413 C C . THR A 1 175 ? -22.004 13.111 -8.954 1.00 46.41 175 THR A C 1
ATOM 1415 O O . THR A 1 175 ? -21.687 13.840 -9.887 1.00 46.41 175 THR A O 1
ATOM 1418 N N . GLY A 1 176 ? -21.940 11.773 -8.994 1.00 41.12 176 GLY A N 1
ATOM 1419 C CA . GLY A 1 176 ? -21.603 10.986 -10.187 1.00 41.12 176 GLY A CA 1
ATOM 1420 C C . GLY A 1 176 ? -20.308 11.419 -10.890 1.00 41.12 176 GLY A C 1
ATOM 1421 O O . GLY A 1 176 ? -20.303 12.379 -11.648 1.00 41.12 176 GLY A O 1
ATOM 1422 N N . PHE A 1 177 ? -19.212 10.685 -10.669 1.00 43.00 177 PHE A N 1
ATOM 1423 C CA . PHE A 1 177 ? -17.964 10.735 -11.457 1.00 43.00 177 PHE A CA 1
ATOM 1424 C C . PHE A 1 177 ? -17.582 12.118 -12.044 1.00 43.00 177 PHE A C 1
ATOM 1426 O O . PHE A 1 177 ? -17.464 12.280 -13.258 1.00 43.00 177 PHE A O 1
ATOM 1433 N N . LYS A 1 178 ? -17.356 13.136 -11.200 1.00 39.41 178 LYS A N 1
ATOM 1434 C CA . LYS A 1 178 ? -16.764 14.408 -11.659 1.00 39.41 178 LYS A CA 1
ATOM 1435 C C . LYS A 1 178 ? -15.240 14.295 -11.838 1.00 39.41 178 LYS A C 1
ATOM 1437 O O . LYS A 1 178 ? -14.562 13.581 -11.102 1.00 39.41 178 LYS A O 1
ATOM 1442 N N . CYS A 1 179 ? -14.744 15.005 -12.855 1.00 40.16 179 CYS A N 1
ATOM 1443 C CA . CYS A 1 179 ? -13.414 14.920 -13.470 1.00 40.16 179 CYS A CA 1
ATOM 1444 C C . CYS A 1 179 ? -12.215 14.958 -12.493 1.00 40.16 179 CYS A C 1
ATOM 1446 O O . CYS A 1 179 ? -12.126 15.801 -11.598 1.00 40.16 179 CYS A O 1
ATOM 1448 N N . TYR A 1 180 ? -11.256 14.063 -12.759 1.00 45.59 180 TYR A N 1
ATOM 1449 C CA . TYR A 1 180 ? -9.994 13.786 -12.056 1.00 45.59 180 TYR A CA 1
ATOM 1450 C C . TYR A 1 180 ? -9.166 15.024 -11.652 1.00 45.59 180 TYR A C 1
ATOM 1452 O O . TYR A 1 180 ? -8.567 15.049 -10.574 1.00 45.59 180 TYR A O 1
ATOM 1460 N N . SER A 1 181 ? -9.177 16.087 -12.462 1.00 39.66 181 SER A N 1
ATOM 1461 C CA . SER A 1 181 ? -8.401 17.310 -12.204 1.00 39.66 181 SER A CA 1
ATOM 1462 C C . SER A 1 181 ? -8.839 18.062 -10.940 1.00 39.66 181 SER A C 1
ATOM 1464 O O . SER A 1 181 ? -8.014 18.689 -10.278 1.00 39.66 181 SER A O 1
ATOM 1466 N N . GLN A 1 182 ? -10.111 17.960 -10.548 1.00 44.16 182 GLN A N 1
ATOM 1467 C CA . GLN A 1 182 ? -10.652 18.677 -9.387 1.00 44.16 182 GLN A CA 1
ATOM 1468 C C . GLN A 1 182 ? -10.294 18.013 -8.047 1.00 44.16 182 GLN A C 1
ATOM 1470 O O . GLN A 1 182 ? -10.221 18.694 -7.023 1.00 44.16 182 GLN A O 1
ATOM 1475 N N . LEU A 1 183 ? -10.047 16.697 -8.040 1.00 44.12 183 LEU A N 1
ATOM 1476 C CA . LEU A 1 183 ? -9.676 15.946 -6.834 1.00 44.12 183 LEU A CA 1
ATOM 1477 C C . LEU A 1 183 ? -8.182 16.076 -6.511 1.00 44.12 183 LEU A C 1
ATOM 1479 O O . LEU A 1 183 ? -7.824 16.233 -5.345 1.00 44.12 183 LEU A O 1
ATOM 1483 N N . LEU A 1 184 ? -7.315 16.086 -7.530 1.00 41.78 184 LEU A N 1
ATOM 1484 C CA . LEU A 1 184 ? -5.868 16.250 -7.348 1.00 41.78 184 LEU A CA 1
ATOM 1485 C C . LEU A 1 184 ? -5.502 17.598 -6.715 1.00 41.78 184 LEU A C 1
ATOM 1487 O O . LEU A 1 184 ? -4.734 17.624 -5.754 1.00 41.78 184 LEU A O 1
ATOM 1491 N N . ILE A 1 185 ? -6.110 18.694 -7.186 1.00 41.25 185 ILE A N 1
ATOM 1492 C CA . ILE A 1 185 ? -5.853 20.060 -6.691 1.00 41.25 185 ILE A CA 1
ATOM 1493 C C . ILE A 1 185 ? -6.218 20.210 -5.203 1.00 41.25 185 ILE A C 1
ATOM 1495 O O . ILE A 1 185 ? -5.584 20.981 -4.487 1.00 41.25 185 ILE A O 1
ATOM 1499 N N . LYS A 1 186 ? -7.202 19.446 -4.710 1.00 39.38 186 LYS A N 1
ATOM 1500 C CA . LYS A 1 186 ? -7.591 19.441 -3.289 1.00 39.38 186 LYS A CA 1
ATOM 1501 C C . LYS A 1 186 ? -6.731 18.536 -2.403 1.00 39.38 186 LYS A C 1
ATOM 1503 O O . LYS A 1 186 ? -6.791 18.676 -1.193 1.00 39.38 186 LYS A O 1
ATOM 1508 N N . SER A 1 187 ? -5.992 17.588 -2.979 1.00 35.84 187 SER A N 1
ATOM 1509 C CA . SER A 1 187 ? -5.170 16.623 -2.226 1.00 35.84 187 SER A CA 1
ATOM 1510 C C . SER A 1 187 ? -3.696 17.025 -2.099 1.00 35.84 187 SER A C 1
ATOM 1512 O O . SER A 1 187 ? -2.956 16.406 -1.335 1.00 35.84 187 SER A O 1
ATOM 1514 N N . LEU A 1 188 ? -3.279 18.028 -2.879 1.00 37.19 188 LEU A N 1
ATOM 1515 C CA . LEU A 1 188 ? -1.923 18.583 -2.916 1.00 37.19 188 LEU A CA 1
ATOM 1516 C C . LEU A 1 188 ? -1.796 19.930 -2.180 1.00 37.19 188 LEU A C 1
ATOM 1518 O O . LEU A 1 188 ? -0.681 20.432 -2.057 1.00 37.19 188 LEU A O 1
ATOM 1522 N N . ASN A 1 189 ? -2.911 20.478 -1.689 1.00 32.78 189 ASN A N 1
ATOM 1523 C CA . ASN A 1 189 ? -2.987 21.631 -0.785 1.00 32.78 189 ASN A CA 1
ATOM 1524 C C . ASN A 1 189 ? -3.511 21.173 0.580 1.00 32.78 189 ASN A C 1
ATOM 1526 O O . ASN A 1 189 ? -3.178 21.835 1.585 1.00 32.78 189 ASN A O 1
#

Secondary structure (DSSP, 8-state):
-HHHHHHHHTT-HHHHHHHHHHHHHHHHHHHHHHHHHTTS-HHHIIIIITGGGSTTTSS-TT--GGG-HHHHHHHHHHHHTTTGGGGS-GGGHHHHHHHHHHHHHHHHHHHHHHHHTTTTTS--SS-SSS-HHHHHHHHHHHHHHHH--S------TT--------HHHHHHHHS----THHHHHHH--

Solvent-accessible surface area (backbone atoms only — not comparable to full-atom values): 10760 Å² total; per-residue (Å²): 95,69,66,50,54,53,29,56,76,69,65,36,60,70,57,38,47,51,50,35,44,51,51,17,51,51,28,43,52,50,17,52,48,44,48,60,70,50,64,67,52,54,67,51,38,62,72,60,52,49,52,58,59,28,74,85,70,28,96,44,86,52,49,48,80,74,70,37,68,68,50,48,51,50,53,50,42,45,61,77,47,54,55,54,56,39,66,58,54,76,90,45,45,66,42,50,50,49,27,52,53,19,49,50,46,24,53,50,29,50,50,51,42,40,46,67,66,43,14,78,82,32,29,41,72,52,44,66,90,47,44,30,52,62,53,50,50,54,51,49,53,56,52,46,62,42,56,55,52,92,66,68,61,81,76,57,92,82,64,82,74,89,72,80,83,68,67,65,58,62,48,58,72,69,60,60,92,74,64,70,74,67,57,53,64,65,72,79,106